Protein AF-A0A5J4P125-F1 (afdb_monomer)

Structure (mmCIF, N/CA/C/O backbone):
data_AF-A0A5J4P125-F1
#
_entry.id   AF-A0A5J4P125-F1
#
loop_
_atom_site.group_PDB
_atom_site.id
_atom_site.type_symbol
_atom_site.label_atom_id
_atom_site.label_alt_id
_atom_site.label_comp_id
_atom_site.label_asym_id
_atom_site.label_entity_id
_atom_site.label_seq_id
_atom_site.pdbx_PDB_ins_code
_atom_site.Cartn_x
_atom_site.Cartn_y
_atom_site.Cartn_z
_atom_site.occupancy
_atom_site.B_iso_or_equiv
_atom_site.auth_seq_id
_atom_site.auth_comp_id
_atom_site.auth_asym_id
_atom_site.auth_atom_id
_atom_site.pdbx_PDB_model_num
ATOM 1 N N . MET A 1 1 ? 27.009 0.896 -17.973 1.00 37.28 1 MET A N 1
ATOM 2 C CA . MET A 1 1 ? 26.333 1.779 -17.001 1.00 37.28 1 MET A CA 1
ATOM 3 C C . MET A 1 1 ? 24.989 2.141 -17.616 1.00 37.28 1 MET A C 1
ATOM 5 O O . MET A 1 1 ? 24.977 2.852 -18.609 1.00 37.28 1 MET A O 1
ATOM 9 N N . SER A 1 2 ? 23.892 1.528 -17.165 1.00 51.91 2 SER A N 1
ATOM 10 C CA . SER A 1 2 ? 22.550 1.900 -17.638 1.00 51.91 2 SER A CA 1
ATOM 11 C C . SER A 1 2 ? 22.114 3.098 -16.810 1.00 51.91 2 SER A C 1
ATOM 13 O O . SER A 1 2 ? 21.924 2.946 -15.607 1.00 51.91 2 SER A O 1
ATOM 15 N N . ILE A 1 3 ? 22.046 4.279 -17.419 1.00 69.31 3 ILE A N 1
ATOM 16 C CA . ILE A 1 3 ? 21.457 5.456 -16.775 1.00 69.31 3 ILE A CA 1
ATOM 17 C C . ILE A 1 3 ? 19.957 5.176 -16.658 1.00 69.31 3 ILE A C 1
ATOM 19 O O . ILE A 1 3 ? 19.316 4.866 -17.661 1.00 69.31 3 ILE A O 1
ATOM 23 N N . ASP A 1 4 ? 19.440 5.197 -15.431 1.00 78.06 4 ASP A N 1
ATOM 24 C CA . ASP A 1 4 ? 18.002 5.147 -15.181 1.00 78.06 4 ASP A CA 1
ATOM 25 C C . ASP A 1 4 ? 17.367 6.463 -15.641 1.00 78.06 4 ASP A C 1
ATOM 27 O O . ASP A 1 4 ? 17.915 7.537 -15.379 1.00 78.06 4 ASP A O 1
ATOM 31 N N . VAL A 1 5 ? 16.257 6.377 -16.369 1.00 82.44 5 VAL A N 1
ATOM 32 C CA . VAL A 1 5 ? 15.544 7.544 -16.894 1.00 82.44 5 VAL A CA 1
ATOM 33 C C . VAL A 1 5 ? 14.353 7.799 -15.990 1.00 82.44 5 VAL A C 1
ATOM 35 O O . VAL A 1 5 ? 13.544 6.905 -15.788 1.00 82.44 5 VAL A O 1
ATOM 38 N N . ASP A 1 6 ? 14.220 9.023 -15.481 1.00 86.62 6 ASP A N 1
ATOM 39 C CA . ASP A 1 6 ? 13.042 9.409 -14.707 1.00 86.62 6 ASP A CA 1
ATOM 40 C C . ASP A 1 6 ? 11.869 9.683 -15.656 1.00 86.62 6 ASP A C 1
ATOM 42 O O . ASP A 1 6 ? 11.647 10.825 -16.070 1.00 86.62 6 ASP A O 1
ATOM 46 N N . GLU A 1 7 ? 11.118 8.649 -16.050 1.00 86.88 7 GLU A N 1
ATOM 47 C CA . GLU A 1 7 ? 10.038 8.820 -17.030 1.00 86.88 7 GLU A CA 1
ATOM 48 C C . GLU A 1 7 ? 8.931 9.747 -16.526 1.00 86.88 7 GLU A C 1
ATOM 50 O O . GLU A 1 7 ? 8.235 10.370 -17.328 1.00 86.88 7 GLU A O 1
ATOM 55 N N . CYS A 1 8 ? 8.789 9.896 -15.207 1.00 87.31 8 CYS A N 1
ATOM 56 C CA . CYS A 1 8 ? 7.837 10.829 -14.619 1.00 87.31 8 CYS A CA 1
ATOM 57 C C . CYS A 1 8 ? 8.203 12.297 -14.870 1.00 87.31 8 CYS A C 1
ATOM 59 O O . CYS A 1 8 ? 7.312 13.150 -14.837 1.00 87.31 8 CYS A O 1
ATOM 61 N N . LYS A 1 9 ? 9.487 12.601 -15.097 1.00 88.88 9 LYS A N 1
ATOM 62 C CA . LYS A 1 9 ? 9.965 13.939 -15.476 1.00 88.88 9 LYS A CA 1
ATOM 63 C C . LYS A 1 9 ? 10.126 14.091 -16.982 1.00 88.88 9 LYS A C 1
ATOM 65 O O . LYS A 1 9 ? 9.733 15.117 -17.529 1.00 88.88 9 LYS A O 1
ATOM 70 N N . GLU A 1 10 ? 10.701 13.084 -17.630 1.00 88.31 10 GLU A N 1
ATOM 71 C CA . GLU A 1 10 ? 11.091 13.144 -19.042 1.00 88.31 10 GLU A CA 1
ATOM 72 C C . GLU A 1 10 ? 9.905 12.975 -19.999 1.00 88.31 10 GLU A C 1
ATOM 74 O O . GLU A 1 10 ? 9.948 13.456 -21.130 1.00 88.31 10 GLU A O 1
ATOM 79 N N . ILE A 1 11 ? 8.830 12.307 -19.563 1.00 84.50 11 ILE A N 1
ATOM 80 C CA . ILE A 1 11 ? 7.626 12.094 -20.368 1.00 84.50 11 ILE A CA 1
ATOM 81 C C . ILE A 1 11 ? 6.467 12.872 -19.727 1.00 84.50 11 ILE A C 1
ATOM 83 O O . ILE A 1 11 ? 5.812 12.382 -18.799 1.00 84.50 11 ILE A O 1
ATOM 87 N N . PRO A 1 12 ? 6.169 14.093 -20.212 1.00 81.94 12 PRO A N 1
ATOM 88 C CA . PRO A 1 12 ? 5.008 14.841 -19.760 1.00 81.94 12 PRO A CA 1
ATOM 89 C C . PRO A 1 12 ? 3.744 14.001 -19.914 1.00 81.94 12 PRO A C 1
ATOM 91 O O . PRO A 1 12 ? 3.552 13.329 -20.926 1.00 81.94 12 PRO A O 1
ATOM 94 N N . GLU A 1 13 ? 2.869 14.048 -18.910 1.00 83.50 13 GLU A N 1
ATOM 95 C CA . GLU A 1 13 ? 1.568 13.375 -18.967 1.00 83.50 13 GLU A CA 1
ATOM 96 C C . GLU A 1 13 ? 1.642 11.846 -19.160 1.00 83.50 13 GLU A C 1
ATOM 98 O O . GLU A 1 13 ? 0.669 11.230 -19.588 1.00 83.50 13 GLU A O 1
ATOM 103 N N . VAL A 1 14 ? 2.751 11.201 -18.776 1.00 84.31 14 VAL A N 1
ATOM 104 C CA . VAL A 1 14 ? 2.937 9.743 -18.925 1.00 84.31 14 VAL A CA 1
ATOM 105 C C . VAL A 1 14 ? 1.843 8.904 -18.250 1.00 84.31 14 VAL A C 1
ATOM 107 O O . VAL A 1 14 ? 1.474 7.838 -18.737 1.00 84.31 14 VAL A O 1
ATOM 110 N N . CYS A 1 15 ? 1.266 9.420 -17.163 1.00 84.38 15 CYS A N 1
ATOM 111 C CA . CYS A 1 15 ? 0.137 8.813 -16.455 1.00 84.38 15 CYS A CA 1
ATOM 112 C C . CYS A 1 15 ? -1.199 9.510 -16.726 1.00 84.38 15 CYS A C 1
ATOM 114 O O . CYS A 1 15 ? -2.145 9.375 -15.945 1.00 84.38 15 CYS A O 1
ATOM 116 N N . ARG A 1 16 ? -1.302 10.292 -17.806 1.00 81.62 16 ARG A N 1
ATOM 117 C CA . ARG A 1 16 ? -2.572 10.897 -18.189 1.00 81.62 16 ARG A CA 1
ATOM 118 C C . ARG A 1 16 ? -3.514 9.798 -18.670 1.00 81.62 16 ARG A C 1
ATOM 120 O O . ARG A 1 16 ? -3.171 9.037 -19.579 1.00 81.62 16 ARG A O 1
ATOM 127 N N . PRO A 1 17 ? -4.723 9.710 -18.100 1.00 73.25 17 PRO A N 1
ATOM 128 C CA . PRO A 1 17 ? -5.663 8.709 -18.546 1.00 73.25 17 PRO A CA 1
ATOM 129 C C . PRO A 1 17 ? -6.080 8.981 -19.995 1.00 73.25 17 PRO A C 1
ATOM 131 O O . PRO A 1 17 ? -6.460 10.099 -20.340 1.00 73.25 17 PRO A O 1
ATOM 134 N N . LYS A 1 18 ? -6.059 7.946 -20.845 1.00 69.56 18 LYS A N 1
ATOM 135 C CA . LYS A 1 18 ? -6.483 8.052 -22.257 1.00 69.56 18 LYS A CA 1
ATOM 136 C C . LYS A 1 18 ? -7.979 8.353 -22.421 1.00 69.56 18 LYS A C 1
ATOM 138 O O . LYS A 1 18 ? -8.412 8.760 -23.493 1.00 69.56 18 LYS A O 1
ATOM 143 N N . HIS A 1 19 ? -8.765 8.157 -21.362 1.00 71.31 19 HIS A N 1
ATOM 144 C CA . HIS A 1 19 ? -10.204 8.398 -21.337 1.00 71.31 19 HIS A CA 1
ATOM 145 C C . HIS A 1 19 ? -10.552 9.427 -20.262 1.00 71.31 19 HIS A C 1
ATOM 147 O O . HIS A 1 19 ? -10.096 9.310 -19.126 1.00 71.31 19 HIS A O 1
ATOM 153 N N . SER A 1 20 ? -11.424 10.380 -20.590 1.00 59.84 20 SER A N 1
ATOM 154 C CA . SER A 1 20 ? -11.886 11.443 -19.681 1.00 59.84 20 SER A CA 1
ATOM 155 C C . SER A 1 20 ? -12.572 10.926 -18.409 1.00 59.84 20 SER A C 1
ATOM 157 O O . SER A 1 20 ? -12.568 11.607 -17.392 1.00 59.84 20 SER A O 1
ATOM 159 N N . ALA A 1 21 ? -13.119 9.707 -18.440 1.00 62.31 21 ALA A N 1
ATOM 160 C CA . ALA A 1 21 ? -13.752 9.052 -17.293 1.00 62.31 21 ALA A CA 1
ATOM 161 C C . ALA A 1 21 ? -12.770 8.296 -16.374 1.00 62.31 21 ALA A C 1
ATOM 163 O O . ALA A 1 21 ? -13.192 7.631 -15.429 1.00 62.31 21 ALA A O 1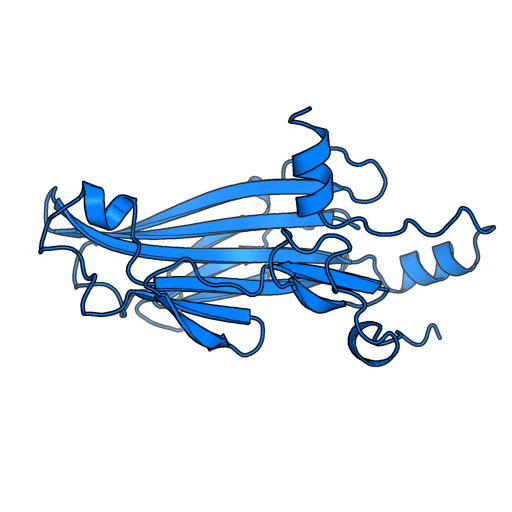
ATOM 164 N N . ALA A 1 22 ? -11.468 8.297 -16.668 1.00 64.00 22 ALA A N 1
ATOM 165 C CA . ALA A 1 22 ? -10.492 7.582 -15.859 1.00 64.00 22 ALA A CA 1
ATOM 166 C C . ALA A 1 22 ? -9.892 8.474 -14.761 1.00 64.00 22 ALA A C 1
ATOM 168 O O . ALA A 1 22 ? -9.666 9.667 -14.939 1.00 64.00 22 ALA A O 1
ATOM 169 N N . PHE A 1 23 ? -9.674 7.869 -13.592 1.00 68.62 23 PHE A N 1
ATOM 170 C CA . PHE A 1 23 ? -9.201 8.562 -12.399 1.00 68.62 23 PHE A CA 1
ATOM 171 C C . PHE A 1 23 ? -7.806 9.157 -12.601 1.00 68.62 23 PHE A C 1
ATOM 173 O O . PHE A 1 23 ? -6.969 8.573 -13.284 1.00 68.62 23 PHE A O 1
ATOM 180 N N . HIS A 1 24 ? -7.542 10.286 -11.940 1.00 73.81 24 HIS A N 1
ATOM 181 C CA . HIS A 1 24 ? -6.212 10.888 -11.877 1.00 73.81 24 HIS A CA 1
ATOM 182 C C . HIS A 1 24 ? -5.198 9.889 -11.310 1.00 73.81 24 HIS A C 1
ATOM 184 O O . HIS A 1 24 ? -5.369 9.362 -10.203 1.00 73.81 24 HIS A O 1
ATOM 190 N N . GLN A 1 25 ? -4.125 9.673 -12.062 1.00 83.50 25 GLN A N 1
ATOM 191 C CA . GLN A 1 25 ? -3.014 8.820 -11.672 1.00 83.50 25 GLN A CA 1
ATOM 192 C C . GLN A 1 25 ? -1.797 9.676 -11.313 1.00 83.50 25 GLN A C 1
ATOM 194 O O . GLN A 1 25 ? -1.601 10.767 -11.845 1.00 83.50 25 GLN A O 1
ATOM 199 N N . ALA A 1 26 ? -0.996 9.192 -10.372 1.00 83.94 26 ALA A N 1
ATOM 200 C CA . ALA A 1 26 ? 0.338 9.700 -10.095 1.00 83.94 26 ALA A CA 1
ATOM 201 C C . ALA A 1 26 ? 1.356 8.801 -10.786 1.00 83.94 26 ALA A C 1
ATOM 203 O O . ALA A 1 26 ? 1.155 7.588 -10.866 1.00 83.94 26 ALA A O 1
ATOM 204 N N . CYS A 1 27 ? 2.448 9.407 -11.238 1.00 88.00 27 CYS A N 1
ATOM 205 C CA . CYS A 1 27 ? 3.606 8.682 -11.726 1.00 88.00 27 CYS A CA 1
ATOM 206 C C . CYS A 1 27 ? 4.555 8.383 -10.564 1.00 88.00 27 CYS A C 1
ATOM 208 O O . CYS A 1 27 ? 4.901 9.280 -9.792 1.00 88.00 27 CYS A O 1
ATOM 210 N N . VAL A 1 28 ? 4.942 7.119 -10.434 1.00 89.12 28 VAL A N 1
ATOM 211 C CA . VAL A 1 28 ? 5.988 6.648 -9.528 1.00 89.12 28 VAL A CA 1
ATOM 212 C C . VAL A 1 28 ? 7.156 6.204 -10.392 1.00 89.12 28 VAL A C 1
ATOM 214 O O . VAL A 1 28 ? 7.013 5.237 -11.142 1.00 89.12 28 VAL A O 1
ATOM 217 N N . ASN A 1 29 ? 8.277 6.914 -10.289 1.00 89.12 29 ASN A N 1
ATOM 218 C CA . ASN A 1 29 ? 9.510 6.512 -10.950 1.00 89.12 29 ASN A CA 1
ATOM 219 C C . ASN A 1 29 ? 10.117 5.327 -10.202 1.00 89.12 29 ASN A C 1
ATOM 221 O O . ASN A 1 29 ? 10.136 5.335 -8.969 1.00 89.12 29 ASN A O 1
ATOM 225 N N . LEU A 1 30 ? 10.586 4.329 -10.939 1.00 88.06 30 LEU A N 1
ATOM 226 C CA . LEU A 1 30 ? 11.246 3.140 -10.419 1.00 88.06 30 LEU A CA 1
ATOM 227 C C . LEU A 1 30 ? 12.530 2.917 -11.204 1.00 88.06 30 LEU A C 1
ATOM 229 O O . LEU A 1 30 ? 12.688 3.374 -12.332 1.00 88.06 30 LEU A O 1
ATOM 233 N N . MET A 1 31 ? 13.426 2.119 -10.653 1.00 84.06 31 MET A N 1
ATOM 234 C CA . MET A 1 31 ? 14.622 1.768 -11.384 1.00 84.06 31 MET A CA 1
ATOM 235 C C . MET A 1 31 ? 14.264 0.834 -12.560 1.00 84.06 31 MET A C 1
ATOM 237 O O . MET A 1 31 ? 13.870 -0.325 -12.384 1.00 84.06 31 MET A O 1
ATOM 241 N N . GLY A 1 32 ? 14.476 1.305 -13.786 1.00 78.81 32 GLY A N 1
ATOM 242 C CA . GLY A 1 32 ? 14.182 0.605 -15.037 1.00 78.81 32 GLY A CA 1
ATOM 243 C C . GLY A 1 32 ? 12.748 0.777 -15.551 1.00 78.81 32 GLY A C 1
ATOM 244 O O . GLY A 1 32 ? 12.321 -0.028 -16.386 1.00 78.81 32 GLY A O 1
ATOM 245 N N . GLY A 1 33 ? 11.996 1.762 -15.050 1.00 85.31 33 GLY A N 1
ATOM 246 C CA . GLY A 1 33 ? 10.690 2.145 -15.588 1.00 85.31 33 GLY A CA 1
ATOM 247 C C . GLY A 1 33 ? 9.816 2.905 -14.589 1.00 85.31 33 GLY A C 1
ATOM 248 O O . GLY A 1 33 ? 10.241 3.274 -13.510 1.00 85.31 33 GLY A O 1
ATOM 249 N N . TYR A 1 34 ? 8.521 3.030 -14.870 1.00 88.25 34 TYR A N 1
ATOM 250 C CA . TYR A 1 34 ? 7.594 3.760 -13.997 1.00 88.25 34 TYR A CA 1
ATOM 251 C C . TYR A 1 34 ? 6.289 2.996 -13.754 1.00 88.25 34 TYR A C 1
ATOM 253 O O . TYR A 1 34 ? 5.981 1.984 -14.402 1.00 88.25 34 TYR A O 1
ATOM 261 N N . ARG A 1 35 ? 5.485 3.481 -12.802 1.00 88.06 35 ARG A N 1
ATOM 262 C CA . ARG A 1 35 ? 4.116 3.009 -12.554 1.00 88.06 35 ARG A CA 1
ATOM 263 C C . ARG A 1 35 ? 3.142 4.162 -12.420 1.00 88.06 35 ARG A C 1
ATOM 265 O O . ARG A 1 35 ? 3.385 5.114 -11.687 1.00 88.06 35 ARG A O 1
ATOM 272 N N . CYS A 1 36 ? 1.992 4.011 -13.068 1.00 87.44 36 CYS A N 1
ATOM 273 C CA . CYS A 1 36 ? 0.850 4.891 -12.881 1.00 87.44 36 CYS A CA 1
ATOM 274 C C . CYS A 1 36 ? -0.085 4.304 -11.827 1.00 87.44 36 CYS A C 1
ATOM 276 O O . CYS A 1 36 ? -0.687 3.244 -12.013 1.00 87.44 36 CYS A O 1
ATOM 278 N N . VAL A 1 37 ? -0.187 4.991 -10.695 1.00 85.00 37 VAL A N 1
ATOM 279 C CA . VAL A 1 37 ? -0.956 4.560 -9.522 1.00 85.00 37 VAL A CA 1
ATOM 280 C C . VAL A 1 37 ? -2.090 5.531 -9.250 1.00 85.00 37 VAL A C 1
ATOM 282 O O . VAL A 1 37 ? -1.984 6.716 -9.552 1.00 85.00 37 VAL A O 1
ATOM 285 N N . SER A 1 38 ? -3.189 5.054 -8.665 1.00 83.06 38 SER A N 1
ATOM 286 C CA . SER A 1 38 ? -4.281 5.952 -8.276 1.00 83.06 38 SER A CA 1
ATOM 287 C C . SER A 1 38 ? -3.771 7.000 -7.288 1.00 83.06 38 SER A C 1
ATOM 289 O O . SER A 1 38 ? -3.121 6.657 -6.302 1.00 83.06 38 SER A O 1
ATOM 291 N N . ASN A 1 39 ? -4.079 8.270 -7.550 1.00 84.25 39 ASN A N 1
ATOM 292 C CA . ASN A 1 39 ? -3.661 9.399 -6.720 1.00 84.25 39 ASN A CA 1
ATOM 293 C C . ASN A 1 39 ? -4.848 10.078 -6.026 1.00 84.25 39 ASN A C 1
ATOM 295 O O . ASN A 1 39 ? -4.801 11.271 -5.717 1.00 84.25 39 ASN A O 1
ATOM 299 N N . GLN A 1 40 ? -5.942 9.346 -5.834 1.00 86.88 40 GLN A N 1
ATOM 300 C CA . GLN A 1 40 ? -7.189 9.891 -5.315 1.00 86.88 40 GLN A CA 1
ATOM 301 C C . GLN A 1 40 ? -7.568 9.257 -3.983 1.00 86.88 40 GLN A C 1
ATOM 303 O O . GLN A 1 40 ? -7.435 8.048 -3.785 1.00 86.88 40 GLN A O 1
ATOM 308 N N . CYS A 1 41 ? -8.081 10.097 -3.091 1.00 92.25 41 CYS A N 1
ATOM 309 C CA . CYS A 1 41 ? -8.845 9.638 -1.945 1.00 92.25 41 CYS A CA 1
ATOM 310 C C . CYS A 1 41 ? -10.310 9.442 -2.355 1.00 92.25 41 CYS A C 1
ATOM 312 O O . CYS A 1 41 ? -10.775 10.132 -3.267 1.00 92.25 41 CYS A O 1
ATOM 314 N N . PRO A 1 42 ? -11.044 8.515 -1.716 1.00 92.38 42 PRO A N 1
ATOM 315 C CA . PRO A 1 42 ? -12.486 8.422 -1.909 1.00 92.38 42 PRO A CA 1
ATOM 316 C C . PRO A 1 42 ? -13.182 9.747 -1.557 1.00 92.38 42 PRO A C 1
ATOM 318 O O . PRO A 1 42 ? -12.613 10.558 -0.819 1.00 92.38 42 PRO A O 1
ATOM 321 N N . PRO A 1 43 ? -14.422 9.970 -2.027 1.00 89.69 43 PRO A N 1
ATOM 322 C CA . PRO A 1 43 ? -15.226 11.098 -1.566 1.00 89.69 43 PRO A CA 1
ATOM 323 C C . PRO A 1 43 ? -15.301 11.125 -0.034 1.00 89.69 43 PRO A C 1
ATOM 325 O O . PRO A 1 43 ? -15.299 10.064 0.588 1.00 89.69 43 PRO A O 1
ATOM 328 N N . LEU A 1 44 ? -15.436 12.317 0.557 1.00 94.12 44 LEU A N 1
ATOM 329 C CA . LEU A 1 44 ? -15.504 12.554 2.014 1.00 94.12 44 LEU A CA 1
ATOM 330 C C . LEU A 1 44 ? -14.163 12.456 2.765 1.00 94.12 44 LEU A C 1
ATOM 332 O O . LEU A 1 44 ? -14.152 12.569 3.991 1.00 94.12 44 LEU A O 1
ATOM 336 N N . TYR A 1 45 ? -13.054 12.257 2.051 1.00 96.06 45 TYR A N 1
ATOM 337 C CA . TYR A 1 45 ? -11.715 12.214 2.631 1.00 96.06 45 TYR A CA 1
ATOM 338 C C . TYR A 1 45 ? -10.865 13.402 2.191 1.00 96.06 45 TYR A C 1
ATOM 340 O O . TYR A 1 45 ? -10.807 13.741 1.006 1.00 96.06 45 TYR A O 1
ATOM 348 N N . GLU A 1 46 ? -10.120 13.955 3.137 1.00 95.94 46 GLU A N 1
ATOM 349 C CA . GLU A 1 46 ? -9.050 14.910 2.892 1.00 95.94 46 GLU A CA 1
ATOM 350 C C . GLU A 1 46 ? -7.740 14.186 2.582 1.00 95.94 46 GLU A C 1
ATOM 352 O O . GLU A 1 46 ? -7.391 13.175 3.200 1.00 95.94 46 GLU A O 1
ATOM 357 N N . LYS A 1 47 ? -7.010 14.700 1.588 1.00 95.69 47 LYS A N 1
ATOM 358 C CA . LYS A 1 47 ? -5.772 14.098 1.097 1.00 95.69 47 LYS A CA 1
ATOM 359 C C . LYS A 1 47 ? -4.552 14.852 1.610 1.00 95.69 47 LYS A C 1
ATOM 361 O O . LYS A 1 47 ? -4.362 16.016 1.281 1.00 95.69 47 LYS A O 1
ATOM 366 N N . ASN A 1 48 ? -3.652 14.124 2.262 1.00 95.81 48 ASN A N 1
ATOM 367 C CA . ASN A 1 48 ? -2.374 14.619 2.759 1.00 95.81 48 ASN A CA 1
ATOM 368 C C . ASN A 1 48 ? -1.207 13.883 2.084 1.00 95.81 48 ASN A C 1
ATOM 370 O O . ASN A 1 48 ? -1.245 12.666 1.902 1.00 95.81 48 ASN A O 1
ATOM 374 N N . ARG A 1 49 ? -0.154 14.604 1.684 1.00 94.12 49 ARG A N 1
ATOM 375 C CA . ARG A 1 49 ? 1.031 13.993 1.057 1.00 94.12 49 ARG A CA 1
ATOM 376 C C . ARG A 1 49 ? 1.883 13.281 2.111 1.00 94.12 49 ARG A C 1
ATOM 378 O O . ARG A 1 49 ? 2.109 13.816 3.190 1.00 94.12 49 ARG A O 1
ATOM 385 N N . LEU A 1 50 ? 2.384 12.096 1.774 1.00 92.56 50 LEU A N 1
ATOM 386 C CA . LEU A 1 50 ? 3.417 11.385 2.529 1.00 92.56 50 LEU A CA 1
ATOM 387 C C . LEU A 1 50 ? 4.712 11.356 1.702 1.00 92.56 50 LEU A C 1
ATOM 389 O O . LEU A 1 50 ? 4.687 11.632 0.502 1.00 92.56 50 LEU A O 1
ATOM 393 N N . GLY A 1 51 ? 5.841 11.006 2.323 1.00 89.50 51 GLY A N 1
ATOM 394 C CA . GLY A 1 51 ? 7.135 10.945 1.628 1.00 89.50 51 GLY A CA 1
ATOM 395 C C . GLY A 1 51 ? 7.106 10.036 0.393 1.00 89.50 51 GLY A C 1
ATOM 396 O O . GLY A 1 51 ? 7.441 10.474 -0.702 1.00 89.50 51 GLY A O 1
ATOM 397 N N . ASN A 1 52 ? 6.620 8.804 0.554 1.00 90.25 52 ASN A N 1
ATOM 398 C CA . ASN A 1 52 ? 6.506 7.799 -0.507 1.00 90.25 52 ASN A CA 1
ATOM 399 C C . ASN A 1 52 ? 5.044 7.457 -0.846 1.00 90.25 52 ASN A C 1
ATOM 401 O O . ASN A 1 52 ? 4.732 6.319 -1.189 1.00 90.25 52 ASN A O 1
ATOM 405 N N . GLY A 1 53 ? 4.113 8.402 -0.691 1.00 93.88 53 GLY A N 1
ATOM 406 C CA . GLY A 1 53 ? 2.695 8.085 -0.828 1.00 93.88 53 GLY A CA 1
ATOM 407 C C . GLY A 1 53 ? 1.742 9.220 -0.484 1.00 93.88 53 GLY A C 1
ATOM 408 O O . GLY A 1 53 ? 2.093 10.399 -0.531 1.00 93.88 53 GLY A O 1
ATOM 409 N N . PHE A 1 54 ? 0.520 8.862 -0.105 1.00 95.62 54 PHE A N 1
ATOM 410 C CA . PHE A 1 54 ? -0.467 9.808 0.410 1.00 95.62 54 PHE A CA 1
ATOM 411 C C . PHE A 1 54 ? -1.386 9.165 1.446 1.00 95.62 54 PHE A C 1
ATOM 413 O O . PHE A 1 54 ? -1.591 7.952 1.469 1.00 95.62 54 PHE A O 1
ATOM 420 N N . ARG A 1 55 ? -1.957 10.009 2.294 1.00 96.94 55 ARG A N 1
ATOM 421 C CA . ARG A 1 55 ? -2.909 9.672 3.342 1.00 96.94 55 ARG A CA 1
ATOM 422 C C . ARG A 1 55 ? -4.267 10.273 3.009 1.00 96.94 55 ARG A C 1
ATOM 424 O O . ARG A 1 55 ? -4.339 11.405 2.544 1.00 96.94 55 ARG A O 1
ATOM 431 N N . CYS A 1 56 ? -5.318 9.515 3.275 1.00 97.19 56 CYS A N 1
ATOM 432 C CA . CYS A 1 56 ? -6.704 9.945 3.227 1.00 97.19 56 CYS A CA 1
ATOM 433 C C . CYS A 1 56 ? -7.265 9.912 4.646 1.00 97.19 56 CYS A C 1
ATOM 435 O O . CYS A 1 56 ? -7.307 8.839 5.253 1.00 97.19 56 CYS A O 1
ATOM 437 N N . GLU A 1 57 ? -7.697 11.052 5.170 1.00 96.81 57 GLU A N 1
ATOM 438 C CA . GLU A 1 57 ? -8.337 11.153 6.486 1.00 96.81 57 GLU A CA 1
ATOM 439 C C . GLU A 1 57 ? -9.810 11.484 6.308 1.00 96.81 57 GLU A C 1
ATOM 441 O O . GLU A 1 57 ? -10.165 12.331 5.494 1.00 96.81 57 GLU A O 1
ATOM 446 N N . LEU A 1 58 ? -10.673 10.740 6.999 1.00 95.50 58 LEU A N 1
ATOM 447 C CA . LEU A 1 58 ? -12.113 10.939 6.902 1.00 95.50 58 LEU A CA 1
ATOM 448 C C . LEU A 1 58 ? -12.463 12.299 7.506 1.00 95.50 58 LEU A C 1
ATOM 450 O O . LEU A 1 58 ? -12.102 12.575 8.652 1.00 95.50 58 LEU A O 1
ATOM 454 N N . ASN A 1 59 ? -13.198 13.119 6.761 1.00 95.25 59 ASN A N 1
ATOM 455 C CA . ASN A 1 59 ? -13.618 14.428 7.246 1.00 95.25 59 ASN A CA 1
ATOM 456 C C . ASN A 1 59 ? -14.475 14.270 8.506 1.00 95.25 59 ASN A C 1
ATOM 458 O O . ASN A 1 59 ? -15.363 13.417 8.565 1.00 95.25 59 ASN A O 1
ATOM 462 N N . VAL A 1 60 ? -14.264 15.142 9.495 1.00 91.12 60 VAL A N 1
ATOM 463 C CA . VAL A 1 60 ? -14.959 15.073 10.794 1.00 91.12 60 VAL A CA 1
ATOM 464 C C . VAL A 1 60 ? -16.483 15.134 10.630 1.00 91.12 60 VAL A C 1
ATOM 466 O O . VAL A 1 60 ? -17.202 14.411 11.319 1.00 91.12 60 VAL A O 1
ATOM 469 N N . ALA A 1 61 ? -16.976 15.907 9.656 1.00 93.12 61 ALA A N 1
ATOM 470 C CA . ALA A 1 61 ? -18.399 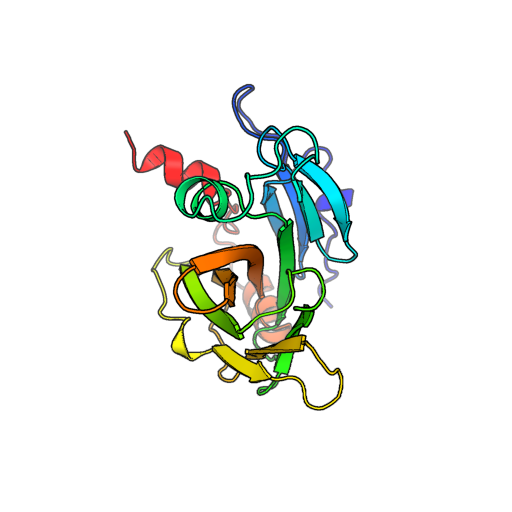16.008 9.315 1.00 93.12 61 ALA A CA 1
ATOM 471 C C . ALA A 1 61 ? -19.031 14.683 8.838 1.00 93.12 61 ALA A C 1
ATOM 473 O O . ALA A 1 61 ? -20.251 14.543 8.841 1.00 93.12 61 ALA A O 1
ATOM 474 N N . HIS A 1 62 ? -18.213 13.709 8.435 1.00 92.44 62 HIS A N 1
ATOM 475 C CA . HIS A 1 62 ? -18.637 12.382 7.984 1.00 92.44 62 HIS A CA 1
ATOM 476 C C . HIS A 1 62 ? -18.131 11.265 8.903 1.00 92.44 62 HIS A C 1
ATOM 478 O O . HIS A 1 62 ? -18.152 10.094 8.516 1.00 92.44 62 HIS A O 1
ATOM 484 N N . SER A 1 63 ? -17.669 11.622 10.107 1.00 90.50 63 SER A N 1
ATOM 485 C CA . SER A 1 63 ? -17.222 10.661 11.109 1.00 90.50 63 SER A CA 1
ATOM 486 C C . SER A 1 63 ? -18.350 9.710 11.509 1.00 90.50 63 SER A C 1
ATOM 488 O O . SER A 1 63 ? -19.519 10.084 11.606 1.00 90.50 63 SER A O 1
ATOM 490 N N . CYS A 1 64 ? -17.991 8.446 11.720 1.00 90.94 64 CYS A N 1
ATOM 491 C CA . CYS A 1 64 ? -18.938 7.449 12.191 1.00 90.94 64 CYS A CA 1
ATOM 492 C C . CYS A 1 64 ? -19.348 7.743 13.634 1.00 90.94 64 CYS A C 1
ATOM 494 O O . CYS A 1 64 ? -18.501 8.071 14.470 1.00 90.94 64 CYS A O 1
ATOM 496 N N . ALA A 1 65 ? -20.635 7.560 13.933 1.00 87.62 65 ALA A N 1
ATOM 497 C CA . ALA A 1 65 ? -21.111 7.566 15.306 1.00 87.62 65 ALA A CA 1
ATOM 498 C C . ALA A 1 65 ? -20.360 6.509 16.131 1.00 87.62 65 ALA A C 1
ATOM 500 O O . ALA A 1 65 ? -19.962 5.454 15.623 1.00 87.62 65 ALA A O 1
ATOM 501 N N . ALA A 1 66 ? -20.154 6.797 17.417 1.00 78.94 66 ALA A N 1
ATOM 502 C CA . ALA A 1 66 ? -19.427 5.902 18.303 1.00 78.94 66 ALA A CA 1
ATOM 503 C C . ALA A 1 66 ? -20.089 4.517 18.324 1.00 78.94 66 ALA A C 1
ATOM 505 O O . ALA A 1 66 ? -21.244 4.374 18.720 1.00 78.94 66 ALA A O 1
ATOM 506 N N . GLY A 1 67 ? -19.339 3.499 17.898 1.00 78.19 67 GLY A N 1
ATOM 507 C CA . GLY A 1 67 ? -19.807 2.121 17.924 1.00 78.19 67 GLY A CA 1
ATOM 508 C C . GLY A 1 67 ? -20.671 1.678 16.738 1.00 78.19 67 GLY A C 1
ATOM 509 O O . GLY A 1 67 ? -21.131 0.535 16.750 1.00 78.19 67 GLY A O 1
ATOM 510 N N . ASP A 1 68 ? -20.858 2.525 15.718 1.00 90.31 68 ASP A N 1
ATOM 511 C CA . ASP A 1 68 ? -21.446 2.128 14.434 1.00 90.31 68 ASP A CA 1
ATOM 512 C C . ASP A 1 68 ? -20.441 1.277 13.639 1.00 90.31 68 ASP A C 1
ATOM 514 O O . ASP A 1 68 ? -19.579 1.770 12.903 1.00 90.31 68 ASP A O 1
ATOM 518 N N . VAL A 1 69 ? -20.534 -0.039 13.834 1.00 87.81 69 VAL A N 1
ATOM 519 C CA . VAL A 1 69 ? -19.614 -1.019 13.244 1.00 87.81 69 VAL A CA 1
ATOM 520 C C . VAL A 1 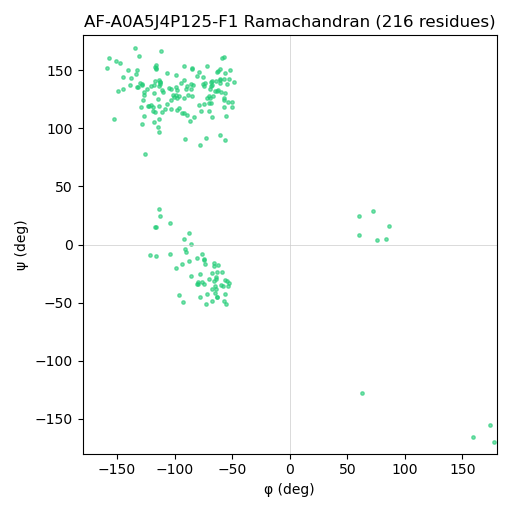69 ? -19.716 -1.048 11.718 1.00 87.81 69 VAL A C 1
ATOM 522 O O . VAL A 1 69 ? -18.693 -1.208 11.048 1.00 87.81 69 VAL A O 1
ATOM 525 N N . ASN A 1 70 ? -20.916 -0.863 11.162 1.00 91.12 70 ASN A N 1
ATOM 526 C CA . ASN A 1 70 ? -21.132 -0.876 9.715 1.00 91.12 70 ASN A CA 1
ATOM 527 C C . ASN A 1 70 ? -20.461 0.339 9.073 1.00 91.12 70 ASN A C 1
ATOM 529 O O . ASN A 1 70 ? -19.647 0.174 8.162 1.00 91.12 70 ASN A O 1
ATOM 533 N N . CYS A 1 71 ? -20.691 1.535 9.626 1.00 92.94 71 CYS A N 1
ATOM 534 C CA . CYS A 1 71 ? -20.016 2.743 9.165 1.00 92.94 71 CYS A CA 1
ATOM 535 C C . CYS A 1 71 ? -18.494 2.602 9.253 1.00 92.94 71 CYS A C 1
ATOM 537 O O . CYS A 1 71 ? -17.807 2.853 8.269 1.00 92.94 71 CYS A O 1
ATOM 539 N N . LEU A 1 72 ? -17.946 2.146 10.387 1.00 89.50 72 LEU A N 1
ATOM 540 C CA . LEU A 1 72 ? -16.491 2.007 10.553 1.00 89.50 72 LEU A CA 1
ATOM 541 C C . LEU A 1 72 ? -15.878 0.972 9.598 1.00 89.50 72 LEU A C 1
ATOM 543 O O . LEU A 1 72 ? -14.712 1.086 9.213 1.00 89.50 72 LEU A O 1
ATOM 547 N N . THR A 1 73 ? -16.644 -0.050 9.222 1.00 87.38 73 THR A N 1
ATOM 548 C CA . THR A 1 73 ? -16.202 -1.075 8.272 1.00 87.38 73 THR A CA 1
ATOM 549 C C . THR A 1 73 ? -16.123 -0.509 6.854 1.00 87.38 73 THR A C 1
ATOM 551 O O . THR A 1 73 ? -15.129 -0.744 6.165 1.00 87.38 73 THR A O 1
ATOM 554 N N . GLU A 1 74 ? -17.111 0.287 6.442 1.00 90.19 74 GLU A N 1
ATOM 555 C CA . GLU A 1 74 ? -17.172 0.917 5.116 1.00 90.19 74 GLU A CA 1
ATOM 556 C C . GLU A 1 74 ? -16.295 2.174 4.994 1.00 90.19 74 GLU A C 1
ATOM 558 O O . GLU A 1 74 ? -15.755 2.461 3.924 1.00 90.19 74 GLU A O 1
ATOM 563 N N . ARG A 1 75 ? -16.137 2.920 6.091 1.00 93.38 75 ARG A N 1
ATOM 564 C CA . ARG A 1 75 ? -15.480 4.232 6.162 1.00 93.38 75 ARG A CA 1
ATOM 565 C C . ARG A 1 75 ? -14.369 4.210 7.213 1.00 93.38 75 ARG A C 1
ATOM 567 O O . ARG A 1 75 ? -14.543 4.722 8.322 1.00 93.38 75 ARG A O 1
ATOM 574 N N . PRO A 1 76 ? -13.201 3.622 6.897 1.00 95.00 76 PRO A N 1
ATOM 575 C CA . PRO A 1 76 ? -12.044 3.692 7.781 1.00 95.00 76 PRO A CA 1
ATOM 576 C C . PRO A 1 76 ? -11.678 5.153 8.056 1.00 95.00 76 PRO A C 1
ATOM 578 O O . PRO A 1 76 ? -11.719 5.990 7.157 1.00 95.00 76 PRO A O 1
ATOM 581 N N . GLN A 1 77 ? -11.263 5.456 9.282 1.00 94.75 77 GLN A N 1
ATOM 582 C CA . GLN A 1 77 ? -10.923 6.816 9.718 1.00 94.75 77 GLN A CA 1
ATOM 583 C C . GLN A 1 77 ? -9.693 7.361 8.984 1.00 94.75 77 GLN A C 1
ATOM 585 O O . GLN A 1 77 ? -9.572 8.560 8.744 1.00 94.75 77 GLN A O 1
ATOM 590 N N . ARG A 1 78 ? -8.774 6.462 8.618 1.00 96.50 78 ARG A N 1
ATOM 591 C CA . ARG A 1 78 ? -7.534 6.786 7.917 1.00 96.50 78 ARG A CA 1
ATOM 592 C C . ARG A 1 78 ? -7.166 5.689 6.932 1.00 96.50 78 ARG A C 1
ATOM 594 O O . ARG A 1 78 ? -7.146 4.511 7.306 1.00 96.50 78 ARG A O 1
ATOM 601 N N . MET A 1 79 ? -6.805 6.088 5.716 1.00 97.50 79 MET A N 1
ATOM 602 C CA . MET A 1 79 ? -6.211 5.220 4.706 1.00 97.50 79 MET A CA 1
ATOM 603 C C . MET A 1 79 ? -4.867 5.762 4.236 1.00 97.50 79 MET A C 1
ATOM 605 O O . MET A 1 79 ? -4.813 6.830 3.636 1.00 97.50 79 MET A O 1
ATOM 609 N N . ASP A 1 80 ? -3.802 4.997 4.428 1.00 97.31 80 ASP A N 1
ATOM 610 C CA . ASP A 1 80 ? -2.484 5.321 3.886 1.00 97.31 80 ASP A CA 1
ATOM 611 C C . ASP A 1 80 ? -2.251 4.522 2.605 1.00 97.31 80 ASP A C 1
ATOM 613 O O . ASP A 1 80 ? -2.549 3.332 2.550 1.00 97.31 80 ASP A O 1
ATOM 617 N N . ASN A 1 81 ? -1.727 5.168 1.569 1.00 96.12 81 ASN A N 1
ATOM 618 C CA . ASN A 1 81 ? -1.323 4.551 0.311 1.00 96.12 81 ASN A CA 1
ATOM 619 C C . ASN A 1 81 ? 0.180 4.769 0.163 1.00 96.12 81 ASN A C 1
ATOM 621 O O . ASN A 1 81 ? 0.610 5.890 -0.101 1.00 96.12 81 ASN A O 1
ATOM 625 N N . LEU A 1 82 ? 0.961 3.713 0.375 1.00 96.31 82 LEU A N 1
ATOM 626 C CA . LEU A 1 82 ? 2.419 3.723 0.310 1.00 96.31 82 LEU A CA 1
ATOM 627 C C . LEU A 1 82 ? 2.888 3.055 -0.981 1.00 96.31 82 LEU A C 1
ATOM 629 O O . LEU A 1 82 ? 2.412 1.973 -1.329 1.00 96.31 82 LEU A O 1
ATOM 633 N N . PHE A 1 83 ? 3.844 3.682 -1.653 1.00 94.94 83 PHE A N 1
ATOM 634 C CA . PHE A 1 83 ? 4.532 3.166 -2.829 1.00 94.94 83 PHE A CA 1
ATOM 635 C C . PHE A 1 83 ? 5.941 2.750 -2.406 1.00 94.94 83 PHE A C 1
ATOM 637 O O . PHE A 1 83 ? 6.687 3.552 -1.841 1.00 94.94 83 PHE A O 1
ATOM 644 N N . ILE A 1 84 ? 6.279 1.476 -2.594 1.00 95.31 84 ILE A N 1
ATOM 645 C CA . ILE A 1 84 ? 7.543 0.900 -2.132 1.00 95.31 84 ILE A CA 1
ATOM 646 C C . ILE A 1 84 ? 8.185 0.171 -3.305 1.00 95.31 84 ILE A C 1
ATOM 648 O O . ILE A 1 84 ? 7.626 -0.792 -3.828 1.00 95.31 84 ILE A O 1
ATOM 652 N N . GLU A 1 85 ? 9.363 0.628 -3.705 1.00 94.50 85 GLU A N 1
ATOM 653 C CA . GLU A 1 85 ? 10.217 -0.109 -4.627 1.00 94.50 85 GLU A CA 1
ATOM 654 C C . GLU A 1 85 ? 11.056 -1.134 -3.857 1.00 94.50 85 GLU A C 1
ATOM 656 O O . GLU A 1 85 ? 11.574 -0.837 -2.778 1.00 94.50 85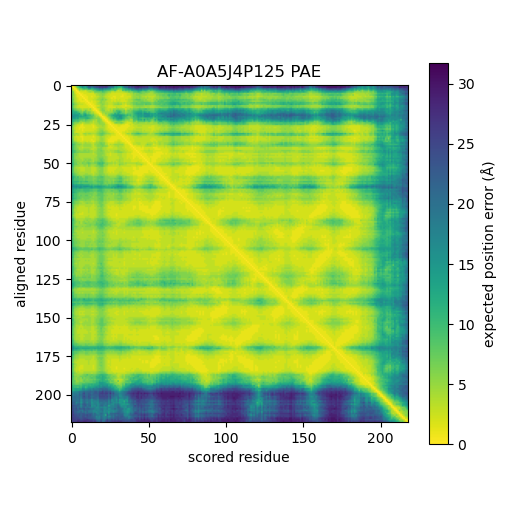 GLU A O 1
ATOM 661 N N . LEU A 1 86 ? 11.173 -2.339 -4.413 1.00 94.44 86 LEU A N 1
ATOM 662 C CA . LEU A 1 86 ? 12.033 -3.405 -3.912 1.00 94.44 86 LEU A CA 1
ATOM 663 C C . LEU A 1 86 ? 12.910 -3.908 -5.050 1.00 94.44 86 LEU A C 1
ATOM 665 O O . LEU A 1 86 ? 12.394 -4.362 -6.066 1.00 94.44 86 LEU A O 1
ATOM 669 N N . ASP A 1 87 ? 14.223 -3.886 -4.862 1.00 91.44 87 ASP A N 1
ATOM 670 C CA . ASP A 1 87 ? 15.135 -4.549 -5.791 1.00 91.44 87 ASP A CA 1
ATOM 671 C C . ASP A 1 87 ? 15.084 -6.071 -5.556 1.00 91.44 87 ASP A C 1
ATOM 673 O O . ASP A 1 87 ? 14.934 -6.524 -4.418 1.00 91.44 87 ASP A O 1
ATOM 677 N N . GLN A 1 88 ? 15.190 -6.876 -6.609 1.00 88.56 88 GLN A N 1
ATOM 678 C CA . GLN A 1 88 ? 15.220 -8.340 -6.527 1.00 88.56 88 GLN A CA 1
ATOM 679 C C . GLN A 1 88 ? 16.277 -8.876 -5.547 1.00 88.56 88 GLN A C 1
ATOM 681 O O . GLN A 1 88 ? 16.027 -9.878 -4.873 1.00 88.56 88 GLN A O 1
ATOM 686 N N . ASP A 1 89 ? 17.410 -8.182 -5.418 1.00 89.69 89 ASP A N 1
ATOM 687 C CA . ASP A 1 89 ? 18.514 -8.567 -4.534 1.00 89.69 89 ASP A CA 1
ATOM 688 C C . ASP A 1 89 ? 18.354 -8.016 -3.107 1.00 89.69 89 ASP A C 1
ATOM 690 O O . ASP A 1 89 ? 19.257 -8.122 -2.271 1.00 89.69 89 ASP A O 1
ATOM 694 N N . THR A 1 90 ? 17.184 -7.450 -2.788 1.00 89.50 90 THR A N 1
ATOM 695 C CA . THR A 1 90 ? 16.842 -6.993 -1.438 1.00 89.50 90 THR A CA 1
ATOM 696 C C . THR A 1 90 ? 17.113 -8.098 -0.416 1.00 89.50 90 THR A C 1
ATOM 698 O O . THR A 1 90 ? 16.566 -9.205 -0.480 1.00 89.50 90 THR A O 1
ATOM 701 N N . SER A 1 91 ? 17.961 -7.781 0.563 1.00 93.88 91 SER A N 1
ATOM 702 C CA . SER A 1 91 ? 18.293 -8.692 1.657 1.00 93.88 91 SER A CA 1
ATOM 703 C C . SER A 1 91 ? 17.088 -8.906 2.566 1.00 93.88 91 SER A C 1
ATOM 705 O O . SER A 1 91 ? 16.407 -7.955 2.944 1.00 93.88 91 SER A O 1
ATOM 707 N N . VAL A 1 92 ? 16.847 -10.156 2.961 1.00 95.44 92 VAL A N 1
ATOM 708 C CA . VAL A 1 92 ? 15.789 -10.517 3.911 1.00 95.44 92 VAL A CA 1
ATOM 709 C C . VAL A 1 92 ? 16.396 -11.041 5.218 1.00 95.44 92 VAL A C 1
ATOM 711 O O . VAL A 1 92 ? 17.384 -11.773 5.172 1.00 95.44 92 VAL A O 1
ATOM 714 N N . PRO A 1 93 ? 15.817 -10.712 6.389 1.00 96.38 93 PRO A N 1
ATOM 715 C CA . PRO A 1 93 ? 14.581 -9.951 6.577 1.00 96.38 93 PRO A CA 1
ATOM 716 C C . PRO A 1 93 ? 14.754 -8.424 6.450 1.00 96.38 93 PRO A C 1
ATOM 718 O O . PRO A 1 93 ? 15.746 -7.872 6.916 1.00 96.38 93 PRO A O 1
ATOM 721 N N . GLN A 1 94 ? 13.746 -7.728 5.912 1.00 95.69 94 GLN A N 1
ATOM 722 C CA . GLN A 1 94 ? 13.722 -6.261 5.795 1.00 95.69 94 GLN A CA 1
ATOM 723 C C . GLN A 1 94 ? 12.395 -5.684 6.297 1.00 95.69 94 GLN A C 1
ATOM 725 O O . GLN A 1 94 ? 11.325 -6.189 5.964 1.00 95.69 94 GLN A O 1
ATOM 730 N N . ILE A 1 95 ? 12.440 -4.603 7.079 1.00 96.06 95 ILE A N 1
ATOM 731 C CA . ILE A 1 95 ? 11.234 -3.856 7.462 1.00 96.06 95 ILE A CA 1
ATOM 732 C C . ILE A 1 95 ? 10.810 -2.989 6.272 1.00 96.06 95 ILE A C 1
ATOM 734 O O . ILE A 1 95 ? 11.528 -2.066 5.903 1.00 96.06 95 ILE A O 1
ATOM 738 N N . LEU A 1 96 ? 9.639 -3.271 5.697 1.00 95.81 96 LEU A N 1
ATOM 739 C CA . LEU A 1 96 ? 9.083 -2.514 4.570 1.00 95.81 96 LEU A CA 1
ATOM 740 C C . LEU A 1 96 ? 8.469 -1.196 5.029 1.00 95.81 96 LEU A C 1
ATOM 742 O O . LEU A 1 96 ? 8.652 -0.149 4.418 1.00 95.81 96 LEU A O 1
ATOM 746 N N . THR A 1 97 ? 7.696 -1.259 6.109 1.00 96.12 97 THR A N 1
ATOM 747 C CA . THR A 1 97 ? 7.077 -0.084 6.710 1.00 96.12 97 THR A CA 1
ATOM 748 C C . THR A 1 97 ? 6.742 -0.343 8.167 1.00 96.12 97 THR A C 1
ATOM 750 O O . THR A 1 97 ? 6.616 -1.488 8.620 1.00 96.12 97 THR A O 1
ATOM 753 N N . ARG A 1 98 ? 6.566 0.754 8.894 1.00 96.44 98 ARG A N 1
ATOM 754 C CA . ARG A 1 98 ? 6.107 0.772 10.269 1.00 96.44 98 ARG A CA 1
ATOM 755 C C . ARG A 1 98 ? 4.827 1.589 10.346 1.00 96.44 98 ARG A C 1
ATOM 757 O O . ARG A 1 98 ? 4.823 2.772 10.020 1.00 96.44 98 ARG A O 1
ATOM 764 N N . VAL A 1 99 ? 3.753 0.952 10.791 1.00 96.62 99 VAL A N 1
ATOM 765 C CA . VAL A 1 99 ? 2.428 1.559 10.898 1.00 96.62 99 VAL A CA 1
ATOM 766 C C . VAL A 1 99 ? 2.162 1.901 12.359 1.00 96.62 99 VAL A C 1
ATOM 768 O O . VAL A 1 99 ? 2.132 1.011 13.210 1.00 96.62 99 VAL A O 1
ATOM 771 N N . ASP A 1 100 ? 2.002 3.192 12.651 1.00 95.44 100 ASP A N 1
ATOM 772 C CA . ASP A 1 100 ? 1.587 3.675 13.972 1.00 95.44 100 ASP A CA 1
ATOM 773 C C . ASP A 1 100 ? 0.135 3.255 14.231 1.00 95.44 100 ASP A C 1
ATOM 775 O O . ASP A 1 100 ? -0.702 3.335 13.338 1.00 95.44 100 ASP A O 1
ATOM 779 N N . THR A 1 101 ? -0.170 2.783 15.436 1.00 96.31 101 THR A N 1
ATOM 780 C CA . THR A 1 101 ? -1.527 2.396 15.839 1.00 96.31 101 THR A CA 1
ATOM 781 C C . THR A 1 101 ? -2.181 3.438 16.742 1.00 96.31 101 THR A C 1
ATOM 783 O O . THR A 1 101 ? -3.363 3.314 17.047 1.00 96.31 101 THR A O 1
ATOM 786 N N . ARG A 1 102 ? -1.438 4.453 17.200 1.00 94.88 102 ARG A N 1
ATOM 787 C CA . ARG A 1 102 ? -1.894 5.423 18.215 1.00 94.88 102 ARG A CA 1
ATOM 788 C C . ARG A 1 102 ? -2.901 6.444 17.695 1.00 94.88 102 ARG A C 1
ATOM 790 O O . ARG A 1 102 ? -3.518 7.137 18.493 1.00 94.88 102 ARG A O 1
ATOM 797 N N . HIS A 1 103 ? -3.080 6.546 16.379 1.00 92.94 103 HIS A N 1
ATOM 798 C CA . HIS A 1 103 ? -4.149 7.366 15.800 1.00 92.94 103 HIS A CA 1
ATOM 799 C C . HIS A 1 103 ? -5.532 6.735 15.927 1.00 92.94 103 HIS A C 1
ATOM 801 O O . HIS A 1 103 ? -6.524 7.407 15.662 1.00 92.94 103 HIS A O 1
ATOM 807 N N . LEU A 1 104 ? -5.607 5.450 16.275 1.00 94.12 104 LEU A N 1
ATOM 808 C CA . LEU A 1 104 ? -6.873 4.796 16.558 1.00 94.12 104 LEU A CA 1
ATOM 809 C C . LEU A 1 104 ? -7.285 5.033 18.015 1.00 94.12 104 LEU A C 1
ATOM 811 O O . LEU A 1 104 ? -6.421 5.162 18.885 1.00 94.12 104 LEU A O 1
ATOM 815 N N . PRO A 1 105 ? -8.598 5.025 18.307 1.00 92.88 105 PRO A N 1
ATOM 816 C CA . PRO A 1 105 ? -9.092 5.047 19.678 1.00 92.88 105 PRO A CA 1
ATOM 817 C C . PRO A 1 105 ? -8.470 3.935 20.531 1.00 92.88 105 PRO A C 1
ATOM 819 O O . PRO A 1 105 ? -8.278 2.813 20.052 1.00 92.88 105 PRO A O 1
ATOM 822 N N . SER A 1 106 ? -8.190 4.235 21.801 1.00 92.56 106 SER A N 1
ATOM 823 C CA . SER A 1 106 ? -7.598 3.291 22.753 1.00 92.56 106 SER A CA 1
ATOM 824 C C . SER A 1 106 ? -8.449 2.029 22.909 1.00 92.56 106 SER A C 1
ATOM 826 O O . SER A 1 106 ? -9.625 2.099 23.269 1.00 92.56 106 SER A O 1
ATOM 828 N N . GLY A 1 107 ? -7.836 0.869 22.678 1.00 92.25 107 GLY A N 1
ATOM 829 C CA . GLY A 1 107 ? -8.503 -0.428 22.713 1.00 92.25 107 GLY A CA 1
ATOM 830 C C . GLY A 1 107 ? -7.561 -1.569 22.336 1.00 92.25 107 GLY A C 1
ATOM 831 O O . GLY A 1 107 ? -6.347 -1.382 22.213 1.00 92.25 107 GLY A O 1
ATOM 832 N N . ILE A 1 108 ? -8.124 -2.761 22.143 1.00 94.56 108 ILE A N 1
ATOM 833 C CA . ILE A 1 108 ? -7.394 -3.902 21.586 1.00 94.56 108 ILE A CA 1
ATOM 834 C C . ILE A 1 108 ? -7.317 -3.709 20.074 1.00 94.56 108 ILE A C 1
ATOM 836 O O . ILE A 1 108 ? -8.347 -3.648 19.398 1.00 94.56 108 ILE A O 1
ATOM 840 N N . ILE A 1 109 ? -6.093 -3.627 19.552 1.00 95.75 109 ILE A N 1
ATOM 841 C CA . ILE A 1 109 ? -5.835 -3.496 18.119 1.00 95.75 109 ILE A CA 1
ATOM 842 C C . ILE A 1 109 ? -5.666 -4.883 17.506 1.00 95.75 109 ILE A C 1
ATOM 844 O O . ILE A 1 109 ? -4.682 -5.578 17.766 1.00 95.75 109 ILE A O 1
ATOM 848 N N . ARG A 1 110 ? -6.612 -5.261 16.650 1.00 95.69 110 ARG A N 1
ATOM 849 C CA . ARG A 1 110 ? -6.502 -6.420 15.768 1.00 95.69 110 ARG A CA 1
ATOM 850 C C . ARG A 1 110 ? -5.858 -5.990 14.455 1.00 95.69 110 ARG A C 1
ATOM 852 O O . ARG A 1 110 ? -6.200 -4.941 13.908 1.00 95.69 110 ARG A O 1
ATOM 859 N N . VAL A 1 111 ? -4.926 -6.799 13.967 1.00 96.62 111 VAL A N 1
ATOM 860 C CA . VAL A 1 111 ? -4.112 -6.491 12.791 1.00 96.62 111 VAL A CA 1
ATOM 861 C C . VAL A 1 111 ? -4.298 -7.592 11.755 1.00 96.62 111 VAL A C 1
ATOM 863 O O . VAL A 1 111 ? -3.931 -8.734 12.018 1.00 96.62 111 VAL A O 1
ATOM 866 N N . ASP A 1 112 ? -4.806 -7.240 10.573 1.00 95.56 112 ASP A N 1
ATOM 867 C CA . ASP A 1 112 ? -4.957 -8.173 9.452 1.00 95.56 112 ASP A CA 1
ATOM 868 C C . ASP A 1 112 ? -4.123 -7.737 8.257 1.00 95.56 112 ASP A C 1
ATOM 870 O O . ASP A 1 112 ? -4.254 -6.609 7.787 1.00 95.56 112 ASP A O 1
ATOM 874 N N . LEU A 1 113 ? -3.336 -8.655 7.700 1.00 96.00 113 LEU A N 1
ATOM 875 C CA . LEU A 1 113 ? -2.685 -8.457 6.410 1.00 96.00 113 LEU A CA 1
ATOM 876 C C . LEU A 1 113 ? -3.485 -9.158 5.311 1.00 96.00 113 LEU A C 1
ATOM 878 O O . LEU A 1 113 ? -3.791 -10.344 5.421 1.00 96.00 113 LEU A O 1
ATOM 882 N N . ARG A 1 114 ? -3.804 -8.435 4.237 1.00 94.94 114 ARG A N 1
ATOM 883 C CA . ARG A 1 114 ? -4.552 -8.952 3.084 1.00 94.94 114 ARG A CA 1
ATOM 884 C C . ARG A 1 114 ? -3.756 -8.749 1.802 1.00 94.94 114 ARG A C 1
ATOM 886 O O . ARG A 1 114 ? -3.256 -7.654 1.566 1.00 94.94 114 ARG A O 1
ATOM 893 N N . GLN A 1 115 ? -3.671 -9.780 0.965 1.00 93.69 115 GLN A N 1
ATOM 894 C CA . GLN A 1 115 ? -3.172 -9.661 -0.407 1.00 93.69 115 GLN A CA 1
ATOM 895 C C . GLN A 1 115 ? -4.356 -9.401 -1.341 1.00 93.69 115 GLN A C 1
ATOM 897 O O . GLN A 1 115 ? -5.308 -10.176 -1.343 1.00 93.69 115 GLN A O 1
ATOM 902 N N . HIS A 1 116 ? -4.283 -8.335 -2.138 1.00 92.19 116 HIS A N 1
ATOM 903 C CA . HIS A 1 116 ? -5.284 -8.019 -3.164 1.00 92.19 116 HIS A CA 1
ATOM 904 C C . HIS A 1 116 ? -4.880 -8.601 -4.512 1.00 92.19 116 HIS A C 1
ATOM 906 O O . HIS A 1 116 ? -5.658 -9.302 -5.149 1.00 92.19 116 HIS A O 1
ATOM 912 N N . TYR A 1 117 ? -3.638 -8.351 -4.926 1.00 92.75 117 TYR A N 1
ATOM 913 C CA . TYR A 1 117 ? -3.051 -8.960 -6.114 1.00 92.75 117 TYR A CA 1
ATOM 914 C C . TYR A 1 117 ? -1.537 -9.084 -5.966 1.00 92.75 117 TYR A C 1
ATOM 916 O O . TYR A 1 117 ? -0.914 -8.360 -5.190 1.00 92.75 117 TYR A O 1
ATOM 924 N N . ALA A 1 118 ? -0.958 -9.999 -6.735 1.00 93.25 118 ALA A N 1
ATOM 925 C CA . ALA A 1 118 ? 0.477 -10.122 -6.933 1.00 93.25 118 ALA A CA 1
ATOM 926 C C . ALA A 1 118 ? 0.689 -10.759 -8.306 1.00 93.25 118 ALA A C 1
ATOM 928 O O . ALA A 1 118 ? 0.375 -11.934 -8.477 1.00 93.25 118 ALA A O 1
ATOM 929 N N . ASN A 1 119 ? 1.151 -9.987 -9.289 1.00 89.50 119 ASN A N 1
ATOM 930 C CA . ASN A 1 119 ? 1.202 -10.430 -10.682 1.00 89.50 119 ASN A CA 1
ATOM 931 C C . ASN A 1 119 ? 2.607 -10.265 -11.247 1.00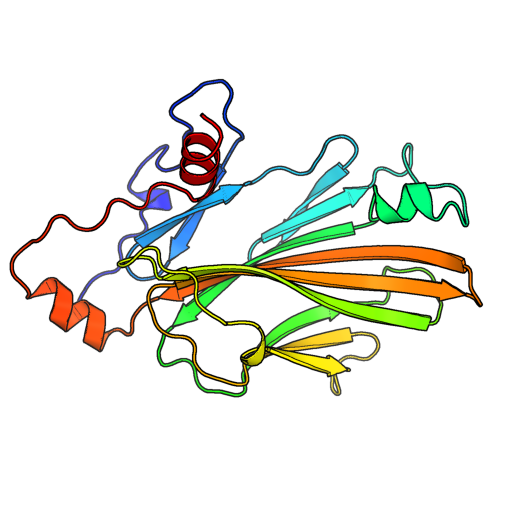 89.50 119 ASN A C 1
ATOM 933 O O . ASN A 1 119 ? 3.184 -9.177 -11.196 1.00 89.50 119 ASN A O 1
ATOM 937 N N . HIS A 1 120 ? 3.132 -11.337 -11.834 1.00 89.69 120 HIS A N 1
ATOM 938 C CA . HIS A 1 120 ? 4.375 -11.272 -12.581 1.00 89.69 120 HIS A CA 1
ATOM 939 C C . HIS A 1 120 ? 4.153 -10.490 -13.872 1.00 89.69 120 HIS A C 1
ATOM 941 O O . HIS A 1 120 ? 3.262 -10.792 -14.662 1.00 89.69 120 HIS A O 1
ATOM 947 N N . LEU A 1 121 ? 4.986 -9.490 -14.123 1.00 84.12 121 LEU A N 1
ATOM 948 C CA . LEU A 1 121 ? 4.680 -8.481 -15.133 1.00 84.12 121 LEU A CA 1
ATOM 949 C C . LEU A 1 121 ? 4.904 -8.988 -16.551 1.00 84.12 121 LEU A C 1
ATOM 951 O O . LEU A 1 121 ? 4.134 -8.656 -17.439 1.00 84.12 121 LEU A O 1
ATOM 955 N N . ARG A 1 122 ? 5.876 -9.880 -16.756 1.00 83.38 122 ARG A N 1
ATOM 956 C CA . ARG A 1 122 ? 6.096 -10.501 -18.073 1.00 83.38 122 ARG A CA 1
ATOM 957 C C . ARG A 1 122 ? 5.027 -11.527 -18.449 1.00 83.38 122 ARG A C 1
ATOM 959 O O . ARG A 1 122 ? 4.481 -11.472 -19.541 1.00 83.38 122 ARG A O 1
ATOM 966 N N . THR A 1 123 ? 4.754 -12.479 -17.560 1.00 85.56 123 THR A N 1
ATOM 967 C CA . THR A 1 123 ? 3.859 -13.612 -17.839 1.00 85.56 123 THR A CA 1
ATOM 968 C C . THR A 1 123 ? 2.396 -13.308 -17.538 1.00 85.56 123 THR A C 1
ATOM 970 O O . THR A 1 123 ? 1.537 -14.075 -17.946 1.00 85.56 123 THR A O 1
ATOM 973 N N . ARG A 1 124 ? 2.109 -12.219 -16.808 1.00 83.38 124 ARG A N 1
ATOM 974 C CA . ARG A 1 124 ? 0.791 -11.871 -16.244 1.00 83.38 124 ARG A CA 1
ATOM 975 C C . ARG A 1 124 ? 0.222 -12.910 -15.272 1.00 83.38 124 ARG A C 1
ATOM 977 O O . ARG A 1 124 ? -0.908 -12.759 -14.818 1.00 83.38 124 ARG A O 1
ATOM 984 N N . ASN A 1 125 ? 1.005 -13.919 -14.895 1.00 87.38 125 ASN A N 1
ATOM 985 C CA . ASN A 1 125 ? 0.569 -14.942 -13.957 1.00 87.38 125 ASN A CA 1
ATOM 986 C C . ASN A 1 125 ? 0.517 -14.384 -12.534 1.00 87.38 125 ASN A C 1
ATOM 988 O O . ASN A 1 125 ? 1.432 -13.679 -12.092 1.00 87.38 125 ASN A O 1
ATOM 992 N N . ALA A 1 126 ? -0.531 -14.758 -11.804 1.00 89.75 126 ALA A N 1
ATOM 993 C CA . ALA A 1 126 ? -0.612 -14.506 -10.376 1.00 89.75 126 ALA A CA 1
ATOM 994 C C . ALA A 1 126 ? 0.486 -15.281 -9.633 1.00 89.75 126 ALA A C 1
ATOM 996 O O . ALA A 1 126 ? 0.764 -16.443 -9.936 1.00 89.75 126 ALA A O 1
ATOM 997 N N . ILE A 1 127 ? 1.081 -14.650 -8.624 1.00 91.25 127 ILE A N 1
ATOM 998 C CA . ILE A 1 127 ? 2.050 -15.271 -7.725 1.00 91.25 127 ILE A CA 1
ATOM 999 C C . ILE A 1 127 ? 1.515 -15.303 -6.289 1.00 91.25 127 ILE A C 1
ATOM 1001 O O . ILE A 1 127 ? 0.700 -14.477 -5.870 1.00 91.25 127 ILE A O 1
ATOM 1005 N N . LYS A 1 128 ? 1.996 -16.258 -5.491 1.00 88.00 128 LYS A N 1
ATOM 1006 C CA . LYS A 1 128 ? 1.666 -16.349 -4.063 1.00 88.00 128 LYS A CA 1
ATOM 1007 C C . LYS A 1 128 ? 2.695 -15.564 -3.247 1.00 88.00 128 LYS A C 1
ATOM 1009 O O . LYS A 1 128 ? 3.708 -16.124 -2.844 1.00 88.00 128 LYS A O 1
ATOM 1014 N N . ALA A 1 129 ? 2.430 -14.282 -2.996 1.00 89.62 129 ALA A N 1
ATOM 1015 C CA . ALA A 1 129 ? 3.336 -13.417 -2.236 1.00 89.62 129 ALA A CA 1
ATOM 1016 C C . ALA A 1 129 ? 3.018 -13.353 -0.730 1.00 89.62 129 ALA A C 1
ATOM 1018 O O . ALA A 1 129 ? 3.877 -12.968 0.052 1.00 89.62 129 ALA A O 1
ATOM 1019 N N . GLY A 1 130 ? 1.823 -13.764 -0.292 1.00 86.00 130 GLY A N 1
ATOM 1020 C CA . GLY A 1 130 ? 1.384 -13.618 1.104 1.00 86.00 130 GLY A CA 1
ATOM 1021 C C . GLY A 1 130 ? 2.340 -14.203 2.155 1.00 86.00 130 GLY A C 1
ATOM 1022 O O . GLY A 1 130 ? 2.524 -13.605 3.208 1.00 86.00 130 GLY A O 1
ATOM 1023 N N . GLN A 1 131 ? 3.010 -15.322 1.854 1.00 90.62 131 GLN A N 1
ATOM 1024 C CA . GLN A 1 131 ? 3.982 -15.959 2.761 1.00 90.62 131 GLN A CA 1
ATOM 1025 C C . GLN A 1 131 ? 5.340 -15.237 2.830 1.00 90.62 131 GLN A C 1
ATOM 1027 O O . GLN A 1 131 ? 6.185 -15.603 3.647 1.00 90.62 131 GLN A O 1
ATOM 1032 N N . ALA A 1 132 ? 5.577 -14.244 1.970 1.00 95.38 132 ALA A N 1
ATOM 1033 C CA . ALA A 1 132 ? 6.788 -13.432 1.995 1.00 95.38 132 ALA A CA 1
ATOM 1034 C C . ALA A 1 132 ? 6.732 -12.327 3.058 1.00 95.38 132 ALA A C 1
ATOM 1036 O O . ALA A 1 132 ? 7.764 -11.731 3.356 1.00 95.38 132 ALA A O 1
ATOM 1037 N N . PHE A 1 133 ? 5.564 -12.074 3.657 1.00 96.88 133 PHE A N 1
ATOM 1038 C CA . PHE A 1 133 ? 5.364 -11.001 4.623 1.00 96.88 133 PHE A CA 1
ATOM 1039 C C . PHE A 1 133 ? 5.080 -11.545 6.019 1.00 96.88 133 PHE A C 1
ATOM 1041 O O . PHE A 1 133 ? 4.321 -12.497 6.202 1.00 96.88 133 PHE A O 1
ATOM 1048 N N . ARG A 1 134 ? 5.655 -10.892 7.025 1.00 96.94 134 ARG A N 1
ATOM 1049 C CA . ARG A 1 134 ? 5.412 -11.164 8.439 1.00 96.94 134 ARG A CA 1
ATOM 1050 C C . ARG A 1 134 ? 5.045 -9.876 9.154 1.00 96.94 134 ARG A C 1
ATOM 1052 O O . ARG A 1 134 ? 5.665 -8.841 8.933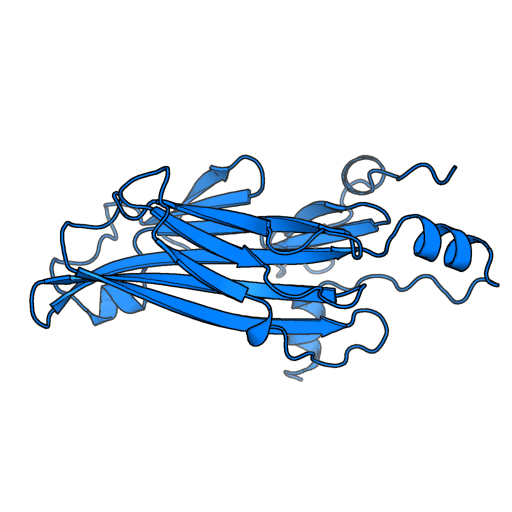 1.00 96.94 134 ARG A O 1
ATOM 1059 N N . LEU A 1 135 ? 4.060 -9.960 10.039 1.00 96.88 135 LEU A N 1
ATOM 1060 C CA . LEU A 1 135 ? 3.700 -8.868 10.934 1.00 96.88 135 LEU A CA 1
ATOM 1061 C C . LEU A 1 135 ? 4.405 -9.053 12.269 1.00 96.88 135 LEU A C 1
ATOM 1063 O O . LEU A 1 135 ? 4.471 -10.164 12.800 1.00 96.88 135 LEU A O 1
ATOM 1067 N N . GLN A 1 136 ? 4.909 -7.962 12.829 1.00 95.69 136 GLN A N 1
ATOM 1068 C CA . GLN A 1 136 ? 5.492 -7.972 14.162 1.00 95.69 136 GLN A CA 1
ATOM 1069 C C . GLN A 1 136 ? 5.187 -6.660 14.878 1.00 95.69 136 GLN A C 1
ATOM 1071 O O . GLN A 1 136 ? 5.194 -5.596 14.270 1.00 95.69 136 GLN A O 1
ATOM 1076 N N . ARG A 1 137 ? 4.962 -6.705 16.192 1.00 95.25 137 ARG A N 1
ATOM 1077 C CA . ARG A 1 137 ? 5.011 -5.485 17.002 1.00 95.25 137 ARG A CA 1
ATOM 1078 C C . ARG A 1 137 ? 6.429 -4.909 16.950 1.00 95.25 137 ARG A C 1
ATOM 1080 O O . ARG A 1 137 ? 7.401 -5.639 17.161 1.00 95.25 137 ARG A O 1
ATOM 1087 N N . SER A 1 138 ? 6.533 -3.608 16.704 1.00 95.12 138 SER A N 1
ATOM 1088 C CA . SER A 1 138 ? 7.812 -2.906 16.730 1.00 95.12 138 SER A CA 1
ATOM 1089 C C . SER A 1 138 ? 8.430 -2.969 18.127 1.00 95.12 138 SER A C 1
ATOM 1091 O O . SER A 1 138 ? 7.752 -2.727 19.130 1.00 95.12 138 SER A O 1
ATOM 1093 N N . ARG A 1 139 ? 9.725 -3.300 18.191 1.00 90.94 139 ARG A N 1
ATOM 1094 C CA . ARG A 1 139 ? 10.500 -3.313 19.446 1.00 90.94 139 ARG A CA 1
ATOM 1095 C C . ARG A 1 139 ? 11.081 -1.942 19.783 1.00 90.94 139 ARG A C 1
ATOM 1097 O O . ARG A 1 139 ? 11.295 -1.650 20.951 1.00 90.94 139 ARG A O 1
ATOM 1104 N N . THR A 1 140 ? 11.324 -1.116 18.769 1.00 91.38 140 THR A N 1
ATOM 1105 C CA . THR A 1 140 ? 11.986 0.190 18.899 1.00 91.38 140 THR A CA 1
ATOM 1106 C C . THR A 1 140 ? 11.003 1.358 18.930 1.00 91.38 140 THR A C 1
ATOM 1108 O O . THR A 1 140 ? 11.336 2.423 19.435 1.00 91.38 140 THR A O 1
ATOM 1111 N N . HIS A 1 141 ? 9.775 1.167 18.441 1.00 92.06 141 HIS A N 1
ATOM 1112 C CA . HIS A 1 141 ? 8.731 2.192 18.443 1.00 92.06 141 HIS A CA 1
ATOM 1113 C C . HIS A 1 141 ? 7.457 1.629 19.068 1.00 92.06 141 HIS A C 1
ATOM 1115 O O . HIS A 1 141 ? 6.726 0.851 18.449 1.00 92.06 141 HIS A O 1
ATOM 1121 N N . MET A 1 142 ? 7.187 2.014 20.314 1.00 90.94 142 MET A N 1
ATOM 1122 C CA . MET A 1 142 ? 5.970 1.583 20.995 1.0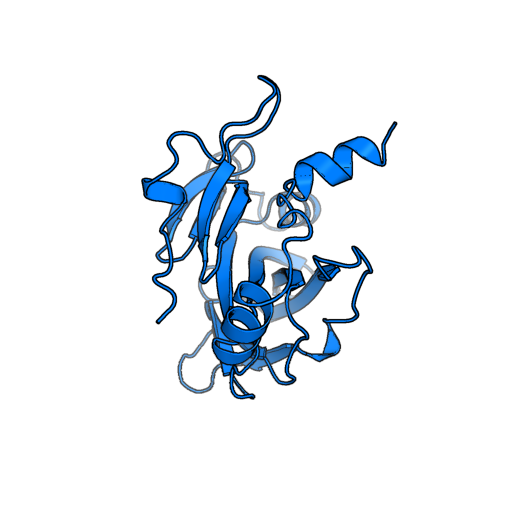0 90.94 142 MET A CA 1
ATOM 1123 C C . MET A 1 142 ? 4.718 2.048 20.245 1.00 90.94 142 MET A C 1
ATOM 1125 O O . MET A 1 142 ? 4.663 3.166 19.740 1.00 90.94 142 MET A O 1
ATOM 1129 N N . GLY A 1 143 ? 3.690 1.197 20.220 1.00 92.38 143 GLY A N 1
ATOM 1130 C CA . GLY A 1 143 ? 2.441 1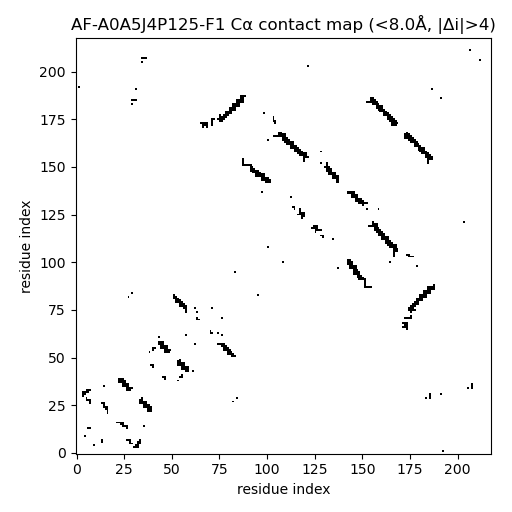.503 19.520 1.00 92.38 143 GLY A CA 1
ATOM 1131 C C . GLY A 1 143 ? 2.575 1.443 18.000 1.00 92.38 143 GLY A C 1
ATOM 1132 O O . GLY A 1 143 ? 1.884 2.166 17.299 1.00 92.38 143 GLY A O 1
ATOM 1133 N N . SER A 1 144 ? 3.488 0.625 17.471 1.00 96.19 144 SER A N 1
ATOM 1134 C CA . SER A 1 144 ? 3.619 0.424 16.029 1.00 96.19 144 SER A CA 1
ATOM 1135 C C . SER A 1 144 ? 3.710 -1.049 15.647 1.00 96.19 144 SER A C 1
ATOM 1137 O O . SER A 1 144 ? 4.241 -1.877 16.395 1.00 96.19 144 SER A O 1
ATOM 1139 N N . VAL A 1 145 ? 3.229 -1.356 14.446 1.00 97.38 145 VAL A N 1
ATOM 1140 C CA . VAL A 1 145 ? 3.336 -2.666 13.798 1.00 97.38 145 VAL A CA 1
ATOM 1141 C C . VAL A 1 145 ? 4.289 -2.548 12.614 1.00 97.38 145 VAL A C 1
ATOM 1143 O O . VAL A 1 145 ? 4.185 -1.628 11.811 1.00 97.38 145 VAL A O 1
ATOM 1146 N N . GLU A 1 146 ? 5.224 -3.478 12.505 1.00 97.75 146 GLU A N 1
ATOM 1147 C CA . GLU A 1 146 ? 6.158 -3.601 11.393 1.00 97.75 146 GLU A CA 1
ATOM 1148 C C . GLU A 1 146 ? 5.651 -4.651 10.408 1.00 97.75 146 GLU A C 1
ATOM 1150 O O . GLU A 1 146 ? 5.274 -5.761 10.800 1.00 97.75 146 GLU A O 1
ATOM 1155 N N . VAL A 1 147 ? 5.668 -4.291 9.126 1.00 97.38 147 VAL A N 1
ATOM 1156 C CA . VAL A 1 147 ? 5.479 -5.226 8.016 1.00 97.38 147 VAL A CA 1
ATOM 1157 C C . VAL A 1 147 ? 6.865 -5.593 7.505 1.00 97.38 147 VAL A C 1
ATOM 1159 O O . VAL A 1 147 ? 7.609 -4.729 7.043 1.00 97.38 147 VAL A O 1
ATOM 1162 N N . ILE A 1 148 ? 7.227 -6.865 7.632 1.00 97.56 148 ILE A N 1
ATOM 1163 C CA . ILE A 1 148 ? 8.580 -7.361 7.390 1.00 97.56 148 ILE A CA 1
ATOM 1164 C C . ILE A 1 148 ? 8.555 -8.301 6.188 1.00 97.56 148 ILE A C 1
ATOM 1166 O O . ILE A 1 148 ? 7.811 -9.282 6.188 1.00 97.56 148 ILE A O 1
ATOM 1170 N N . LEU A 1 149 ? 9.391 -8.031 5.191 1.00 97.38 149 LEU A N 1
ATOM 1171 C CA . LEU A 1 149 ? 9.710 -8.967 4.123 1.00 97.38 149 LEU A CA 1
ATOM 1172 C C . LEU A 1 149 ? 10.648 -10.042 4.677 1.00 97.38 149 LEU A C 1
ATOM 1174 O O . LEU A 1 149 ? 11.724 -9.723 5.175 1.00 97.38 149 LEU A O 1
ATOM 1178 N N . ILE A 1 150 ? 10.240 -11.306 4.620 1.00 97.12 150 ILE A N 1
ATOM 1179 C CA . ILE A 1 150 ? 10.996 -12.450 5.161 1.00 97.12 150 ILE A CA 1
ATOM 1180 C C . ILE A 1 150 ? 11.449 -13.443 4.089 1.00 97.12 150 ILE A C 1
ATOM 1182 O O . ILE A 1 150 ? 12.214 -14.355 4.388 1.00 97.12 150 ILE A O 1
ATOM 1186 N N . ARG A 1 151 ? 10.967 -13.295 2.854 1.00 95.19 151 ARG A N 1
ATOM 1187 C CA . ARG A 1 151 ? 11.382 -14.094 1.698 1.00 95.19 151 ARG A CA 1
ATOM 1188 C C . ARG A 1 151 ? 11.531 -13.174 0.499 1.00 95.19 151 ARG A C 1
ATOM 1190 O O . ARG A 1 151 ? 10.738 -12.248 0.353 1.00 95.19 151 ARG A O 1
ATOM 1197 N N . GLN A 1 152 ? 12.521 -13.443 -0.343 1.00 93.50 152 GLN A N 1
ATOM 1198 C CA . GLN A 1 152 ? 12.664 -12.742 -1.614 1.00 93.50 152 GLN A CA 1
ATOM 1199 C C . GLN A 1 152 ? 11.445 -12.999 -2.506 1.00 93.50 152 GLN A C 1
ATOM 1201 O O . GLN A 1 152 ? 10.807 -14.055 -2.435 1.00 93.50 152 GLN A O 1
ATOM 1206 N N . ILE A 1 153 ? 11.116 -12.013 -3.334 1.00 93.69 153 ILE A N 1
ATOM 1207 C CA . ILE A 1 153 ? 9.996 -12.052 -4.273 1.00 93.69 153 ILE A CA 1
ATOM 1208 C C . ILE A 1 153 ? 10.595 -12.045 -5.682 1.00 93.69 153 ILE A C 1
ATOM 1210 O O . ILE A 1 153 ? 11.533 -11.286 -5.919 1.00 93.69 153 ILE A O 1
ATOM 1214 N N . PRO A 1 154 ? 10.096 -12.871 -6.620 1.00 91.62 154 PRO A N 1
ATOM 1215 C CA . PRO A 1 154 ? 10.589 -12.838 -7.991 1.00 91.62 154 PRO A CA 1
ATOM 1216 C C . PRO A 1 154 ? 10.358 -11.462 -8.621 1.00 91.62 154 PRO A C 1
ATOM 1218 O O . PRO A 1 154 ? 9.386 -10.781 -8.300 1.00 91.62 154 PRO A O 1
ATOM 1221 N N . ALA A 1 155 ? 11.218 -11.083 -9.561 1.00 90.56 155 ALA A N 1
ATOM 1222 C CA . ALA A 1 155 ? 11.077 -9.860 -10.336 1.00 90.56 155 ALA A CA 1
ATOM 1223 C C . ALA A 1 155 ? 10.861 -10.177 -11.828 1.00 90.56 155 ALA A C 1
ATOM 1225 O O . ALA A 1 155 ? 11.360 -11.188 -12.326 1.00 90.56 155 ALA A O 1
ATOM 1226 N N . PRO A 1 156 ? 10.172 -9.310 -12.590 1.00 91.56 156 PRO A N 1
ATOM 1227 C CA . PRO A 1 156 ? 9.441 -8.129 -12.138 1.00 91.56 156 PRO A CA 1
ATOM 1228 C C . PRO A 1 156 ? 8.004 -8.465 -11.704 1.00 91.56 156 PRO A C 1
ATOM 1230 O O . PRO A 1 156 ? 7.272 -9.151 -12.429 1.00 91.56 156 PRO A O 1
ATOM 1233 N N . VAL A 1 157 ? 7.573 -7.947 -10.551 1.00 91.88 157 VAL A N 1
ATOM 1234 C CA . VAL A 1 157 ? 6.234 -8.193 -9.984 1.00 91.88 157 VAL A CA 1
ATOM 1235 C C . VAL A 1 157 ? 5.650 -6.910 -9.396 1.00 91.88 157 VAL A C 1
ATOM 1237 O O . VAL A 1 157 ? 6.328 -6.206 -8.654 1.00 91.88 157 VAL A O 1
ATOM 1240 N N . ASP A 1 158 ? 4.360 -6.670 -9.647 1.00 92.38 158 ASP A N 1
ATOM 1241 C CA . ASP A 1 158 ? 3.579 -5.681 -8.895 1.00 92.38 158 ASP A CA 1
ATOM 1242 C C . ASP A 1 158 ? 2.677 -6.389 -7.873 1.00 92.38 158 ASP A C 1
ATOM 1244 O O . ASP A 1 158 ? 1.972 -7.353 -8.204 1.00 92.38 158 ASP A O 1
ATOM 1248 N N . ILE A 1 159 ? 2.666 -5.890 -6.636 1.00 94.19 159 ILE A N 1
ATOM 1249 C CA . ILE A 1 159 ? 1.884 -6.438 -5.520 1.00 94.19 159 ILE A CA 1
ATOM 1250 C C . ILE A 1 159 ? 1.095 -5.320 -4.851 1.00 94.19 159 ILE A C 1
ATOM 1252 O O . ILE A 1 159 ? 1.627 -4.244 -4.596 1.00 94.19 159 ILE A O 1
ATOM 1256 N N . LEU A 1 160 ? -0.155 -5.602 -4.487 1.00 94.88 160 LEU A N 1
ATOM 1257 C CA . LEU A 1 160 ? -0.909 -4.787 -3.541 1.00 94.88 160 LEU A CA 1
ATOM 1258 C C . LEU A 1 160 ? -1.290 -5.627 -2.329 1.00 94.88 160 LEU A C 1
ATOM 1260 O O . LEU A 1 160 ? -2.059 -6.589 -2.431 1.00 94.88 160 LEU A O 1
ATOM 1264 N N . ILE A 1 161 ? -0.793 -5.211 -1.169 1.00 95.88 161 ILE A N 1
ATOM 1265 C CA . ILE A 1 161 ? -1.211 -5.716 0.139 1.00 95.88 161 ILE A CA 1
ATOM 1266 C C . ILE A 1 161 ? -1.834 -4.580 0.956 1.00 95.88 161 ILE A C 1
ATOM 1268 O O . ILE A 1 161 ? -1.501 -3.410 0.767 1.00 95.88 161 ILE A O 1
ATOM 1272 N N . SER A 1 162 ? -2.740 -4.902 1.876 1.00 97.00 162 SER A N 1
ATOM 1273 C CA . SER A 1 162 ? -3.251 -3.945 2.858 1.00 97.00 162 SER A CA 1
ATOM 1274 C C . SER A 1 162 ? -3.144 -4.478 4.278 1.00 97.00 162 SER A C 1
ATOM 1276 O O . SER A 1 162 ? -3.463 -5.634 4.549 1.00 97.00 162 SER A O 1
ATOM 1278 N N . LEU A 1 163 ? -2.720 -3.607 5.187 1.00 97.81 163 LEU A N 1
ATOM 1279 C CA . LEU A 1 163 ? -2.782 -3.820 6.623 1.00 97.81 163 LEU A CA 1
ATOM 1280 C C . LEU A 1 163 ? -4.050 -3.153 7.156 1.00 97.81 163 LEU A C 1
ATOM 1282 O O . LEU A 1 163 ? -4.195 -1.940 7.037 1.00 97.81 163 LEU A O 1
ATOM 1286 N N . HIS A 1 164 ? -4.965 -3.926 7.726 1.00 97.81 164 HIS A N 1
ATOM 1287 C CA . HIS A 1 164 ? -6.135 -3.405 8.422 1.00 97.81 164 HIS A CA 1
ATOM 1288 C C . HIS A 1 164 ? -5.852 -3.383 9.918 1.00 97.81 164 HIS A C 1
ATOM 1290 O O . HIS A 1 164 ? -5.502 -4.406 10.506 1.00 97.81 164 HIS A O 1
ATOM 1296 N N . LEU A 1 165 ? -6.028 -2.215 10.523 1.00 97.62 165 LEU A N 1
ATOM 1297 C CA . LEU A 1 165 ? -5.960 -2.006 11.960 1.00 97.62 165 LEU A CA 1
ATOM 1298 C C . LEU A 1 165 ? -7.371 -1.754 12.469 1.00 97.62 165 LEU A C 1
ATOM 1300 O O . LEU A 1 165 ? -7.998 -0.769 12.080 1.00 97.62 165 LEU A O 1
ATOM 1304 N N . ILE A 1 166 ? -7.868 -2.641 13.322 1.00 95.88 166 ILE A N 1
ATOM 1305 C CA . ILE A 1 166 ? -9.218 -2.562 13.879 1.00 95.88 166 ILE A CA 1
ATOM 1306 C C . ILE A 1 166 ? -9.098 -2.429 15.392 1.00 95.88 166 ILE A C 1
ATOM 1308 O O . ILE A 1 166 ? -8.605 -3.338 16.057 1.00 95.88 166 ILE A O 1
ATOM 1312 N N . SER A 1 167 ? -9.534 -1.288 15.926 1.00 95.69 167 SER A N 1
ATOM 1313 C CA . SER A 1 167 ? -9.585 -1.046 17.367 1.00 95.69 167 SER A CA 1
ATOM 1314 C C . SER A 1 167 ? -10.929 -1.481 17.927 1.00 95.69 167 SER A C 1
ATOM 1316 O O . SER A 1 167 ? -11.982 -1.159 17.369 1.00 95.69 167 SER A O 1
ATOM 1318 N N . SER A 1 168 ? -10.886 -2.205 19.040 1.00 94.94 168 SER A N 1
ATOM 1319 C CA . SER A 1 168 ? -12.061 -2.748 19.712 1.00 94.94 168 SER A CA 1
ATOM 1320 C C . SER A 1 168 ? -12.028 -2.493 21.217 1.00 94.94 168 SER A C 1
ATOM 1322 O O . SER A 1 168 ? -10.965 -2.492 21.846 1.00 94.94 168 SER A O 1
ATOM 1324 N N . LYS A 1 169 ? -13.211 -2.293 21.802 1.00 94.00 169 LYS A N 1
ATOM 1325 C CA . LYS A 1 169 ? -13.426 -2.241 23.252 1.00 94.00 169 LYS A CA 1
ATOM 1326 C C . LYS A 1 169 ? -14.523 -3.244 23.601 1.00 94.00 169 LYS A C 1
ATOM 1328 O O . LYS A 1 169 ? -15.676 -3.069 23.214 1.00 94.00 169 LYS A O 1
ATOM 1333 N N . GLY A 1 170 ? -14.153 -4.325 24.286 1.00 89.69 170 GLY A N 1
ATOM 1334 C CA . GLY A 1 170 ? -15.028 -5.493 24.409 1.00 89.69 170 GLY A CA 1
ATOM 1335 C C . GLY A 1 170 ? -15.295 -6.108 23.032 1.00 89.69 170 GLY A C 1
ATOM 1336 O O . GLY A 1 170 ? -14.357 -6.367 22.285 1.00 89.69 170 GLY A O 1
ATOM 1337 N N . LEU A 1 171 ? -16.568 -6.303 22.686 1.00 86.44 171 LEU A N 1
ATOM 1338 C CA . LEU A 1 171 ? -16.984 -6.858 21.390 1.00 86.44 171 LEU A CA 1
ATOM 1339 C C . LEU A 1 171 ? -17.234 -5.792 20.311 1.00 86.44 171 LEU A C 1
ATOM 1341 O O . LEU A 1 171 ? -17.520 -6.133 19.167 1.00 86.44 171 LEU A O 1
ATOM 1345 N N . GLN A 1 172 ? -17.143 -4.506 20.655 1.00 90.06 172 GLN A N 1
ATOM 1346 C CA . GLN A 1 172 ? -17.504 -3.422 19.748 1.00 90.06 172 GLN A CA 1
ATOM 1347 C C . GLN A 1 172 ? -16.277 -2.864 19.027 1.00 90.06 172 GLN A C 1
ATOM 1349 O O . GLN A 1 172 ? -15.291 -2.474 19.660 1.00 90.06 172 GLN A O 1
ATOM 1354 N N . GLN A 1 173 ? -16.354 -2.791 17.696 1.00 93.00 173 GLN A N 1
ATOM 1355 C CA . GLN A 1 173 ? -15.388 -2.062 16.879 1.00 93.00 173 GLN A CA 1
ATOM 1356 C C . GLN A 1 173 ? -15.602 -0.559 17.066 1.00 93.00 173 GLN A C 1
ATOM 1358 O O . GLN A 1 173 ? -16.705 -0.051 16.881 1.00 93.00 173 GLN A O 1
ATOM 1363 N N . ILE A 1 174 ? -14.530 0.142 17.423 1.00 93.94 174 ILE A N 1
ATOM 1364 C CA . ILE A 1 174 ? -14.539 1.584 17.705 1.00 93.94 174 ILE A CA 1
ATOM 1365 C C . ILE A 1 174 ? -13.583 2.371 16.807 1.00 93.94 174 ILE A C 1
ATOM 1367 O O . ILE A 1 174 ? -13.609 3.596 16.810 1.00 93.94 174 ILE A O 1
ATOM 1371 N N . GLY A 1 175 ? -12.747 1.685 16.028 1.00 94.25 175 GLY A N 1
ATOM 1372 C CA . GLY A 1 175 ? -11.869 2.326 15.062 1.00 94.25 175 GLY A CA 1
ATOM 1373 C C . GLY A 1 175 ? -11.418 1.367 13.977 1.00 94.25 175 GLY A C 1
ATOM 1374 O O . GLY A 1 175 ? -11.315 0.160 14.198 1.00 94.25 175 GLY A O 1
ATOM 1375 N N . HIS A 1 176 ? -11.139 1.917 12.803 1.00 95.88 176 HIS A N 1
ATOM 1376 C CA . HIS A 1 176 ? -10.648 1.164 11.658 1.00 95.88 176 HIS A CA 1
ATOM 1377 C C . HIS A 1 176 ? -9.747 2.057 10.809 1.00 95.88 176 HIS A C 1
ATOM 1379 O O . HIS A 1 176 ? -10.094 3.193 10.485 1.00 95.88 176 HIS A O 1
ATOM 1385 N N . SER A 1 177 ? -8.578 1.545 10.448 1.00 97.31 177 SER A N 1
ATOM 1386 C CA . SER A 1 177 ? -7.640 2.202 9.546 1.00 97.31 177 SER A CA 1
ATOM 1387 C C . SER A 1 177 ? -7.011 1.177 8.612 1.00 97.31 177 SER A C 1
ATOM 1389 O O . SER A 1 177 ? -6.872 0.006 8.968 1.00 97.31 177 SER A O 1
ATOM 1391 N N . ILE A 1 178 ? -6.652 1.613 7.407 1.00 98.06 178 ILE A N 1
ATOM 1392 C CA . ILE A 1 178 ? -6.082 0.752 6.372 1.00 98.06 178 ILE A CA 1
ATOM 1393 C C . ILE A 1 178 ? -4.770 1.358 5.883 1.00 98.06 178 ILE A C 1
ATOM 1395 O O . ILE A 1 178 ? -4.727 2.518 5.496 1.00 98.06 178 ILE A O 1
ATOM 1399 N N . THR A 1 179 ? -3.711 0.565 5.803 1.00 98.06 179 THR A N 1
ATOM 1400 C CA . THR A 1 179 ? -2.474 0.945 5.111 1.00 98.06 179 THR A CA 1
ATOM 1401 C C . THR A 1 179 ? -2.302 0.049 3.896 1.00 98.06 179 THR A C 1
ATOM 1403 O O . THR A 1 179 ? -2.011 -1.137 4.028 1.00 98.06 179 THR A O 1
ATOM 1406 N N . LYS A 1 180 ? -2.507 0.604 2.705 1.00 97.19 180 LYS A N 1
ATOM 1407 C CA . LYS A 1 180 ? -2.250 -0.039 1.416 1.00 97.19 180 LYS A CA 1
ATOM 1408 C C . LYS A 1 180 ? -0.782 0.149 1.055 1.00 97.19 180 LYS A C 1
ATOM 1410 O O . LYS A 1 180 ? -0.286 1.272 1.055 1.00 97.19 180 LYS A O 1
ATOM 1415 N N . MET A 1 181 ? -0.103 -0.942 0.733 1.00 96.38 181 MET A N 1
ATOM 1416 C CA . MET A 1 181 ? 1.271 -0.936 0.241 1.00 96.38 181 MET A CA 1
ATOM 1417 C C . MET A 1 181 ? 1.266 -1.498 -1.175 1.00 96.38 181 MET A C 1
ATOM 1419 O O . MET A 1 181 ? 0.952 -2.672 -1.386 1.00 96.38 181 MET A O 1
ATOM 1423 N N . TYR A 1 182 ? 1.596 -0.639 -2.131 1.00 95.50 182 TYR A N 1
ATOM 1424 C CA . TYR A 1 182 ? 1.899 -1.025 -3.498 1.00 95.50 182 TYR A CA 1
ATOM 1425 C C . TYR A 1 182 ? 3.397 -1.308 -3.554 1.00 95.50 182 TYR A C 1
ATOM 1427 O O . TYR A 1 182 ? 4.205 -0.398 -3.362 1.00 95.50 182 TYR A O 1
ATOM 1435 N N . LEU A 1 183 ? 3.750 -2.573 -3.748 1.00 95.56 183 LEU A N 1
ATOM 1436 C CA . LEU A 1 183 ? 5.133 -3.014 -3.848 1.00 95.56 183 LEU A CA 1
ATOM 1437 C C . LEU A 1 183 ? 5.470 -3.234 -5.319 1.00 95.56 183 LEU A C 1
ATOM 1439 O O . LEU A 1 183 ? 4.755 -3.958 -6.018 1.00 95.56 183 LEU A O 1
ATOM 1443 N N . PHE A 1 184 ? 6.566 -2.633 -5.757 1.00 95.00 184 PHE A N 1
ATOM 1444 C CA . PHE A 1 184 ? 7.088 -2.759 -7.109 1.00 95.00 184 PHE A CA 1
ATOM 1445 C C . PHE A 1 184 ? 8.431 -3.468 -7.037 1.00 95.00 184 PHE A C 1
ATOM 1447 O O . PHE A 1 184 ? 9.430 -2.867 -6.649 1.00 95.00 184 PHE A O 1
ATOM 1454 N N . VAL A 1 185 ? 8.435 -4.761 -7.358 1.00 94.75 185 VAL A N 1
ATOM 1455 C CA . VAL A 1 185 ? 9.655 -5.567 -7.338 1.00 94.75 185 VAL A CA 1
ATOM 1456 C C . VAL A 1 185 ? 10.348 -5.415 -8.686 1.00 94.75 185 VAL A C 1
ATOM 1458 O O . VAL A 1 185 ? 9.859 -5.929 -9.699 1.00 94.75 185 VAL A O 1
ATOM 1461 N N . THR A 1 186 ? 11.449 -4.670 -8.705 1.00 91.75 186 THR A N 1
ATOM 1462 C CA . THR A 1 186 ? 12.270 -4.406 -9.887 1.00 91.75 186 THR A CA 1
ATOM 1463 C C . THR A 1 186 ? 13.391 -5.434 -9.997 1.00 91.75 186 THR A C 1
ATOM 1465 O O . THR A 1 186 ? 13.777 -6.082 -9.028 1.00 91.75 186 THR A O 1
ATOM 1468 N N . GLN A 1 187 ? 13.860 -5.666 -11.221 1.00 88.88 187 GLN A N 1
ATOM 1469 C CA . GLN A 1 187 ? 14.956 -6.603 -11.461 1.00 88.88 187 GLN A CA 1
ATOM 1470 C C . GLN A 1 187 ? 16.280 -6.030 -10.969 1.00 88.88 187 GLN A C 1
ATOM 1472 O O . GLN A 1 187 ? 16.484 -4.814 -11.029 1.00 88.88 187 GLN A O 1
ATOM 1477 N N . SER A 1 188 ? 17.213 -6.912 -10.615 1.00 86.06 188 SER A N 1
ATOM 1478 C CA . SER A 1 188 ? 18.561 -6.490 -10.244 1.00 86.06 188 SER A CA 1
ATOM 1479 C C . SER A 1 188 ? 19.266 -5.722 -11.366 1.00 86.06 188 SER A C 1
ATOM 1481 O O . SER A 1 188 ? 18.908 -5.777 -12.553 1.00 86.06 188 SER A O 1
ATOM 1483 N N . ALA A 1 189 ? 20.307 -4.969 -11.006 1.00 82.50 189 ALA A N 1
ATOM 1484 C CA . ALA A 1 189 ? 21.145 -4.277 -11.984 1.00 82.50 189 ALA A CA 1
ATOM 1485 C C . ALA A 1 189 ? 21.744 -5.251 -13.019 1.00 82.50 189 ALA A C 1
ATOM 1487 O O . ALA A 1 189 ? 21.725 -4.966 -14.218 1.00 82.50 189 ALA A O 1
ATOM 1488 N N . GLU A 1 190 ? 22.214 -6.420 -12.576 1.00 83.25 190 GLU A N 1
ATOM 1489 C CA . GLU A 1 190 ? 22.782 -7.442 -13.460 1.00 83.25 190 GLU A CA 1
ATOM 1490 C C . GLU A 1 190 ? 21.756 -7.992 -14.453 1.00 83.25 190 GLU A C 1
ATOM 1492 O O . GLU A 1 190 ? 22.045 -8.110 -15.647 1.00 83.25 190 GLU A O 1
ATOM 1497 N N . GLU A 1 191 ? 20.545 -8.308 -13.987 1.00 81.12 191 GLU A N 1
ATOM 1498 C CA . GLU A 1 191 ? 19.480 -8.801 -14.860 1.00 81.12 191 GLU A CA 1
ATOM 1499 C C . GLU A 1 191 ? 19.053 -7.759 -15.897 1.00 81.12 191 GLU A C 1
ATOM 1501 O O . GLU A 1 191 ? 18.807 -8.103 -17.056 1.00 81.12 191 GLU A O 1
ATOM 1506 N N . ARG A 1 192 ? 19.004 -6.479 -15.513 1.00 78.75 192 ARG A N 1
ATOM 1507 C CA . ARG A 1 192 ? 18.692 -5.385 -16.443 1.00 78.75 192 ARG A CA 1
ATOM 1508 C C . ARG A 1 192 ? 19.756 -5.222 -17.517 1.00 78.75 192 ARG A C 1
ATOM 1510 O O . ARG A 1 192 ? 19.406 -5.060 -18.683 1.00 78.75 192 ARG A O 1
ATOM 1517 N N . ILE A 1 193 ? 21.036 -5.326 -17.159 1.00 78.38 193 ILE A N 1
ATOM 1518 C CA . ILE A 1 193 ? 22.142 -5.264 -18.127 1.00 78.38 193 ILE A CA 1
ATOM 1519 C C . ILE A 1 193 ? 22.060 -6.432 -19.116 1.00 78.38 193 ILE A C 1
ATOM 1521 O O . ILE A 1 193 ? 22.166 -6.211 -20.321 1.00 78.38 193 ILE A O 1
ATOM 1525 N N . LYS A 1 194 ? 21.814 -7.657 -18.629 1.00 77.31 194 LYS A N 1
ATOM 1526 C CA . LYS A 1 194 ? 21.624 -8.847 -19.482 1.00 77.31 194 LYS A CA 1
ATOM 1527 C C . LYS A 1 194 ? 20.439 -8.693 -20.439 1.00 77.31 194 LYS A C 1
ATOM 1529 O O . LYS A 1 194 ? 20.484 -9.190 -21.559 1.00 77.31 194 LYS A O 1
ATOM 1534 N N . TRP A 1 195 ? 19.373 -8.021 -20.007 1.00 65.75 195 TRP A N 1
ATOM 1535 C CA . TRP A 1 195 ? 18.196 -7.798 -20.846 1.00 65.75 195 TRP A CA 1
ATOM 1536 C C . TRP A 1 195 ? 18.382 -6.654 -21.851 1.00 65.75 195 TRP A C 1
ATOM 1538 O O . TRP A 1 195 ? 17.891 -6.744 -22.972 1.00 65.75 195 TRP A O 1
ATOM 1548 N N . ALA A 1 196 ? 19.124 -5.605 -21.489 1.00 64.50 196 ALA A N 1
ATOM 1549 C CA . ALA A 1 196 ? 19.444 -4.497 -22.388 1.00 64.50 196 ALA A CA 1
ATOM 1550 C C . ALA A 1 196 ? 20.308 -4.933 -23.587 1.00 64.50 196 ALA A C 1
ATOM 1552 O O . ALA A 1 196 ? 20.230 -4.323 -24.652 1.00 64.50 196 ALA A O 1
ATOM 1553 N N . SER A 1 197 ? 21.110 -5.990 -23.426 1.00 61.34 197 SER A N 1
ATOM 1554 C CA . SER A 1 197 ? 21.938 -6.579 -24.485 1.00 61.34 197 SER A CA 1
ATOM 1555 C C . SER A 1 197 ? 21.241 -7.681 -25.297 1.00 61.34 197 SER A C 1
ATOM 1557 O O . SER A 1 197 ? 21.797 -8.137 -26.297 1.00 61.34 197 SER A O 1
ATOM 1559 N N . ALA A 1 198 ? 20.028 -8.101 -24.919 1.00 59.19 198 ALA A N 1
ATOM 1560 C CA . ALA A 1 198 ? 19.244 -9.082 -25.669 1.00 59.19 198 ALA A CA 1
ATOM 1561 C C . ALA A 1 198 ? 18.556 -8.438 -26.897 1.00 59.19 198 ALA A C 1
ATOM 1563 O O . ALA A 1 198 ? 18.170 -7.267 -26.847 1.00 59.19 198 ALA A O 1
ATOM 1564 N N . PRO A 1 199 ? 18.356 -9.174 -28.013 1.00 49.53 199 PRO A N 1
ATOM 1565 C CA . PRO A 1 199 ? 17.655 -8.650 -29.184 1.00 49.53 199 PRO A CA 1
ATOM 1566 C C . PRO A 1 199 ? 16.256 -8.153 -28.798 1.00 49.53 199 PRO A C 1
ATOM 1568 O O . PRO A 1 199 ? 15.498 -8.860 -28.129 1.00 49.53 199 PRO A O 1
ATOM 1571 N N . ARG A 1 200 ? 15.935 -6.919 -29.218 1.00 47.94 200 ARG A N 1
ATOM 1572 C CA . ARG A 1 200 ? 14.719 -6.174 -28.857 1.00 47.94 200 ARG A CA 1
ATOM 1573 C C . ARG A 1 200 ? 13.449 -6.955 -29.214 1.00 47.94 200 ARG A C 1
ATOM 1575 O O . ARG A 1 200 ? 12.867 -6.766 -30.277 1.00 47.94 200 ARG A O 1
ATOM 1582 N N . LYS A 1 201 ? 12.953 -7.771 -28.285 1.00 45.06 201 LYS A N 1
ATOM 1583 C CA . LYS A 1 201 ? 11.505 -7.950 -28.148 1.00 45.06 201 LYS A CA 1
ATOM 1584 C C . LYS A 1 201 ? 10.945 -6.616 -27.649 1.00 45.06 201 LYS A C 1
ATOM 1586 O O . LYS A 1 201 ? 11.617 -5.981 -26.833 1.00 45.06 201 LYS A O 1
ATOM 1591 N N . PRO A 1 202 ? 9.778 -6.160 -28.138 1.00 41.53 202 PRO A N 1
ATOM 1592 C CA . PRO A 1 202 ? 9.193 -4.907 -27.687 1.00 41.53 202 PRO A CA 1
ATOM 1593 C C . PRO A 1 202 ? 9.172 -4.903 -26.162 1.00 41.53 202 PRO A C 1
ATOM 1595 O O . PRO A 1 202 ? 8.607 -5.802 -25.534 1.00 41.53 202 PRO A O 1
ATOM 1598 N N . MET A 1 203 ? 9.882 -3.930 -25.585 1.00 42.19 203 MET A N 1
ATOM 1599 C CA . MET A 1 203 ? 9.864 -3.684 -24.154 1.00 42.19 203 MET A CA 1
ATOM 1600 C C . MET A 1 203 ? 8.401 -3.534 -23.773 1.00 42.19 203 MET A C 1
ATOM 1602 O O . MET A 1 203 ? 7.656 -2.768 -24.385 1.00 42.19 203 MET A O 1
ATOM 1606 N N . PHE A 1 204 ? 7.979 -4.374 -22.843 1.00 41.75 204 PHE A N 1
ATOM 1607 C CA . PHE A 1 204 ? 6.599 -4.463 -22.433 1.00 41.75 204 PHE A CA 1
ATOM 1608 C C . PHE A 1 204 ? 6.113 -3.084 -21.987 1.00 41.75 204 PHE A C 1
ATOM 1610 O O . PHE A 1 204 ? 6.560 -2.565 -20.965 1.00 41.75 204 PHE A O 1
ATOM 1617 N N . GLN A 1 205 ? 5.214 -2.482 -22.768 1.00 41.34 205 GLN A N 1
ATOM 1618 C CA . GLN A 1 205 ? 4.512 -1.287 -22.335 1.00 41.34 205 GLN A CA 1
ATOM 1619 C C . GLN A 1 205 ? 3.605 -1.699 -21.183 1.00 41.34 205 GLN A C 1
ATOM 1621 O O . GLN A 1 205 ? 2.634 -2.441 -21.355 1.00 41.34 205 GLN A O 1
ATOM 1626 N N . HIS A 1 206 ? 3.971 -1.248 -19.989 1.00 45.06 206 HIS A N 1
ATOM 1627 C CA . HIS A 1 206 ? 3.171 -1.397 -18.791 1.00 45.06 206 HIS A CA 1
ATOM 1628 C C . HIS A 1 206 ? 1.824 -0.698 -18.991 1.00 45.06 206 HIS A C 1
ATOM 1630 O O . HIS A 1 206 ? 1.683 0.495 -18.760 1.00 45.06 206 HIS A O 1
ATOM 1636 N N . THR A 1 207 ? 0.810 -1.449 -19.415 1.00 44.00 207 THR A N 1
ATOM 1637 C CA . THR A 1 207 ? -0.580 -1.030 -19.239 1.00 44.00 207 THR A CA 1
ATOM 1638 C C . THR A 1 207 ? -0.884 -1.116 -17.750 1.00 44.00 207 THR A C 1
ATOM 1640 O O . THR A 1 207 ? -0.720 -2.184 -17.145 1.00 44.00 207 THR A O 1
ATOM 1643 N N . ASP A 1 208 ? -1.289 0.003 -17.164 1.00 50.75 208 ASP A N 1
ATOM 1644 C CA . ASP A 1 208 ? -1.717 0.104 -15.777 1.00 50.75 208 ASP A CA 1
ATOM 1645 C C . ASP A 1 208 ? -2.735 -0.996 -15.427 1.00 50.75 208 ASP A C 1
ATOM 1647 O O . ASP A 1 208 ? -3.630 -1.357 -16.197 1.00 50.75 208 ASP A O 1
ATOM 1651 N N . PHE A 1 209 ? -2.582 -1.555 -14.228 1.00 46.50 209 PHE A N 1
ATOM 1652 C CA . PHE A 1 209 ? -3.434 -2.620 -13.697 1.00 46.50 209 PHE A CA 1
ATOM 1653 C C . PHE A 1 209 ? -4.933 -2.250 -13.728 1.00 46.50 209 PHE A C 1
ATOM 1655 O O . PHE A 1 209 ? -5.788 -3.107 -13.955 1.00 46.50 209 PHE A O 1
ATOM 1662 N N . TRP A 1 210 ? -5.259 -0.959 -13.590 1.00 41.81 210 TRP A N 1
ATOM 1663 C CA . TRP A 1 210 ? -6.629 -0.446 -13.664 1.00 41.81 210 TRP A CA 1
ATOM 1664 C C . TRP A 1 210 ? -7.239 -0.502 -15.070 1.00 41.81 210 TRP A C 1
ATOM 1666 O O . TRP A 1 210 ? -8.452 -0.686 -15.180 1.00 41.81 210 TRP A O 1
ATOM 1676 N N . THR A 1 211 ? -6.436 -0.406 -16.133 1.00 43.69 211 THR A N 1
ATOM 1677 C CA . THR A 1 211 ? -6.913 -0.615 -17.510 1.00 43.69 211 THR A CA 1
ATOM 1678 C C . THR A 1 211 ? -7.140 -2.099 -17.790 1.00 43.69 211 THR A C 1
ATOM 1680 O O . THR A 1 211 ? -8.122 -2.453 -18.438 1.00 43.69 211 THR A O 1
ATOM 1683 N N . GLN A 1 212 ? -6.330 -2.997 -17.216 1.00 40.97 212 GLN A N 1
ATOM 1684 C CA . GLN A 1 212 ? -6.550 -4.445 -17.351 1.00 40.97 212 GLN A CA 1
ATOM 1685 C C . GLN A 1 212 ? -7.819 -4.939 -16.642 1.00 40.97 212 GLN A C 1
ATOM 1687 O O . GLN A 1 212 ? -8.534 -5.769 -17.197 1.00 40.97 212 GLN A O 1
ATOM 1692 N N . LEU A 1 213 ? -8.147 -4.400 -15.462 1.00 39.12 213 LEU A N 1
ATOM 1693 C CA . LEU A 1 213 ? -9.383 -4.745 -14.743 1.00 39.12 213 LEU A CA 1
ATOM 1694 C C . LEU A 1 213 ? -10.672 -4.312 -15.465 1.00 39.12 213 LEU A C 1
ATOM 1696 O O . LEU A 1 213 ? -11.744 -4.821 -15.142 1.00 39.12 213 LEU A O 1
ATOM 1700 N N . ARG A 1 214 ? -10.599 -3.379 -16.425 1.00 39.78 214 ARG A N 1
ATOM 1701 C CA . ARG A 1 214 ? -11.759 -3.010 -17.255 1.00 39.78 214 ARG A CA 1
ATOM 1702 C C . ARG A 1 214 ? -11.998 -4.004 -18.386 1.00 39.78 214 ARG A C 1
ATOM 1704 O O . ARG A 1 214 ? -13.149 -4.275 -18.696 1.00 39.78 214 ARG A O 1
ATOM 1711 N N . HIS A 1 215 ? -10.936 -4.579 -18.949 1.00 35.56 215 HIS A N 1
ATOM 1712 C CA . HIS A 1 215 ? -11.042 -5.560 -20.033 1.00 35.56 215 HIS A CA 1
ATOM 1713 C C . HIS A 1 215 ? -11.539 -6.938 -19.578 1.00 35.56 215 HIS A C 1
ATOM 1715 O O . HIS A 1 215 ? -11.971 -7.721 -20.411 1.00 35.56 215 HIS A O 1
ATOM 1721 N N . SER A 1 216 ? -11.510 -7.244 -18.278 1.00 35.78 216 SER A N 1
ATOM 1722 C CA . SER A 1 216 ? -12.066 -8.487 -17.723 1.00 35.78 216 SER A CA 1
ATOM 1723 C C . SER A 1 216 ? -13.526 -8.370 -17.259 1.00 35.78 216 SER A C 1
ATOM 1725 O O . SER A 1 216 ? -14.057 -9.314 -16.676 1.00 35.78 216 SER A O 1
ATOM 1727 N N . ARG A 1 217 ? -14.174 -7.215 -17.481 1.00 35.03 217 ARG A N 1
ATOM 1728 C CA . ARG A 1 217 ? -15.592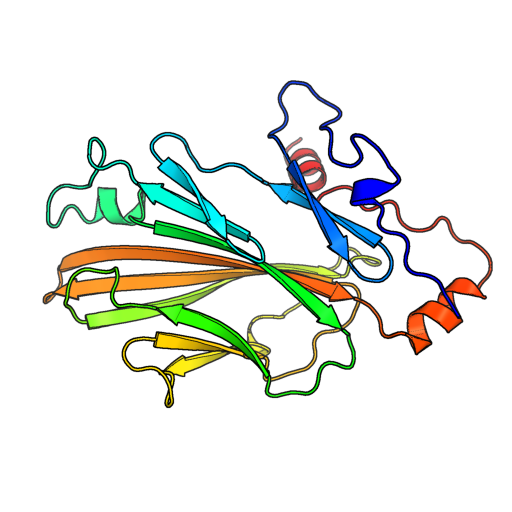 -6.951 -17.154 1.00 35.03 217 ARG A CA 1
ATOM 1729 C C . ARG A 1 217 ? -16.464 -6.644 -18.383 1.00 35.03 217 ARG A C 1
ATOM 1731 O O . ARG A 1 217 ? -17.581 -6.162 -18.217 1.00 35.03 217 ARG A O 1
ATOM 1738 N N . THR A 1 218 ? -15.967 -6.933 -19.581 1.00 35.75 218 THR A N 1
ATOM 1739 C CA . THR A 1 218 ? -16.718 -6.961 -20.848 1.00 35.75 218 THR A CA 1
ATOM 1740 C C . THR A 1 218 ? -16.652 -8.361 -21.415 1.00 35.75 218 THR A C 1
ATOM 1742 O O . THR A 1 218 ? -17.709 -8.869 -21.833 1.00 35.75 218 THR A O 1
#

Solvent-accessible surface area (backbone atoms only — not comparable to full-atom values): 12654 Å² total; per-residue (Å²): 134,86,81,70,64,55,49,64,73,77,34,78,69,74,38,56,56,94,44,94,89,49,72,66,41,37,65,43,66,45,81,84,44,70,45,58,40,83,65,70,59,64,89,71,37,48,77,44,84,46,97,54,37,35,34,25,36,50,35,76,97,71,57,63,61,91,59,41,48,67,50,32,71,78,51,42,52,33,39,37,42,38,56,42,81,38,53,39,76,53,70,66,72,34,78,75,48,74,45,73,53,73,90,44,59,92,54,54,73,47,78,46,82,44,75,80,49,33,32,32,66,88,81,64,43,77,52,90,58,70,83,26,53,45,81,43,76,40,90,90,45,84,60,25,41,27,40,27,36,64,45,78,61,75,55,45,23,45,33,35,36,35,40,39,41,35,16,24,58,88,93,41,46,66,32,29,31,36,40,36,38,40,38,40,28,27,58,36,73,68,58,48,55,59,54,72,73,43,84,84,64,82,75,78,78,82,73,43,70,73,61,55,61,54,69,77,74,112

Foldseek 3Di:
DDDFDQCQPVPPCPLPDPDPPDADWHWAGDGPGIATHHQDDPPQWDWDDDPQWIKTAHHPVQDDDFQPQVSQVVPARMETEGEFEAELPDDPWDFRDKAAQVVFPDADKDKDKAWPFKAAQVVRDTDDCPVQWDWDQDPVDHRIITITGHDGDDPQMWTKMKMWIWGDDPPTTGGIYIYIYTYGYHYHPVVVVVVVPDDDDDDDDDDHPVVVVVVVVD

Radius of gyration: 19.07 Å; Cα contacts (8 Å, |Δi|>4): 417; chains: 1; bounding box: 48×32×54 Å

InterPro domains:
  IPR001881 EGF-like calcium-binding domain [SM00179] (4-57)
  IPR049883 NOTCH1, EGF-like calcium-binding domain [PF07645] (4-49)
  IPR055088 Fibulin, C-terminal Ig-like domain [PF22914] (83-187)

Secondary structure (DSSP, 8-state):
--PPP-HHHHSTTTT--SSTTSPPEEEEEETTEEEEEE--PPTTEEEEEETTEEEEEE-GGGPPPTT-HHHHHHS-SEEEEEEEEEETT--SSEEEEEEE-TTSPSSEEEEEEEEEEEEETTT--B---GGGEEEEE-SSSTTEEEEEE-S---SSEEEEEEEEEEEEETTEEEEEEEEEEEEEEEPPHHHHHHHHTS--PPP-----HHHHHHHT--

Mean predicted aligned error: 7.56 Å

Organism: NCBI:txid34504

pLDDT: mean 85.1, std 16.29, range [35.03, 98.06]

Nearest PDB structures (foldseek):
  8egx-assembly1_A  TM=3.915E-01  e=3.718E-03  Homo sapiens
  5vt8-assembly5_B-2  TM=6.302E-01  e=1.018E-01  Mus musculus
  6oil-assembly1_A  TM=6.004E-01  e=6.546E-02  Homo sapiens
  3vac-assembly2_B  TM=4.648E-01  e=8.625E-02  Escherichia coli
  8tbq-assembly2_Q  TM=4.590E-01  e=1.973E-01  Homo sapiens

Sequence (218 aa):
MSIDVDECKEIPEVCRPKHSAAFHQACVNLMGGYRCVSNQCPPLYEKNRLGNGFRCELNVAHSCAAGDVNCLTERPQRMDNLFIELDQDTSVPQILTRVDTRHLPSGIIRVDLRQHYANHLRTRNAIKAGQAFRLQRSRTHMGSVEVILIRQIPAPVDILISLHLISSKGLQQIGHSITKMYLFVTQSAEERIKWASAPRKPMFQHTDFWTQLRHSRT